Protein AF-F0G1W0-F1 (afdb_monomer)

Nearest PDB structures (foldseek):
  2h63-assembly2_B  TM=2.825E-01  e=2.762E-03  Homo sapiens
  2rk0-assembly1_B  TM=5.080E-01  e=6.964E-02  Parafrankia sp. EAN1pec
  4gym-assembly1_B  TM=4.950E-01  e=1.880E-01  Conexibacter woesei DSM 14684
  4gym-assembly1_A  TM=4.845E-01  e=3.089E-01  Conexibacter woesei DSM 14684
  4ov9-assembly1_A-2  TM=4.088E-01  e=2.128E-01  Leptospira biflexa serovar Patoc strain 'Patoc 1 (Paris)'

Secondary structure (DSSP, 8-state):
-PPPPPPS-PPP---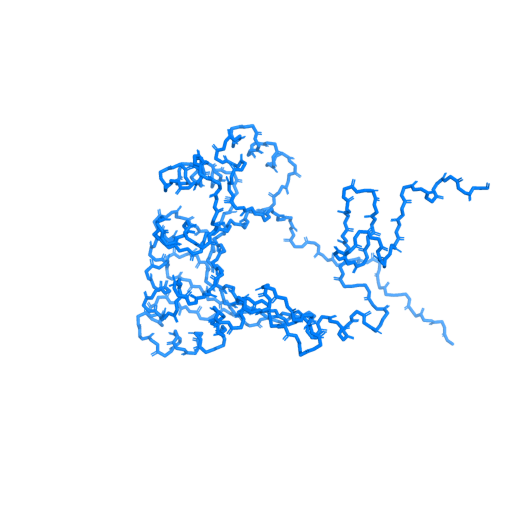-EEEE-SHHHHHHHHHHHHHHHHTT--EEEEE---SSHHHHHHHH-PPTT-GGGSHHHHHHHHHHHHTTS-EEEEEE-BTTSS-SHHHHHHHHHHHHHHT-SEEEEEPPPBPPTTS--SHHHHHHHHHB--HHHHHHHHHH-HHHHTTEEEEEEEE-SSEEEEEEEETTS-EEEEEEEBHHHHHHHHTTT-----EE-TTS-EESSS-TTSSEEE-GGGGG--

pLDDT: mean 90.63, std 13.57, range [35.06, 98.88]

Radius of gyration: 20.04 Å; Cα contacts (8 Å, |Δi|>4): 376; chains: 1; bounding box: 65×50×49 Å

Sequence (238 aa):
APRAAAGDDGPEVGGSVLYTNGAGLVEHGAALLPALAAFGLSWLEWSRHHDRDDVNQSIMRFRPGQPVMRDAAFETAFAAARAHFPVKLVCIVQRGGIETPADVLRYLDRARALGASTVIFREFSVLPDTYRHNATRRYIDRARIAIDALLLACVADPGFSARCEPIALTGGYYFWNARWAHRDGFEVVFETSDYGAMREHELRDAVYKLVFHPNGNLCAGWQPTRDILWSDDDDHRD

Foldseek 3Di:
DDDPDDDPDDDDDPFAEDEEQCLCLLVPVVPPLVVCLVVRHAAYEHEFAALDLVLSCVVVVDDPPRQSSDPVSVLVSLLSNVVRYQYEYEHAAWPSTQAALVRVVVVVVSCVVSPHQEYEHEWDAAEDPPPDPDPVVVCSVHITHDLVVRVVRNCVDPSNVVFWAWDDWDDDQFKIKTWTQGPSNHIYIYMYGYVVSVVVVVVPPDQPDWDQDPQQFTASDDDRPPRTPDHPCVVPDD

Mean predicted aligned error: 6.43 Å

Structure (mmCIF, N/CA/C/O backbone):
data_AF-F0G1W0-F1
#
_entry.id   AF-F0G1W0-F1
#
loop_
_atom_site.group_PDB
_atom_site.id
_atom_site.type_symbol
_atom_site.label_atom_id
_atom_site.label_alt_id
_atom_site.label_comp_id
_atom_site.label_asym_id
_atom_site.label_entity_id
_atom_site.label_seq_id
_atom_site.pdbx_PDB_ins_code
_atom_site.Cartn_x
_atom_site.Cartn_y
_atom_site.Cartn_z
_atom_site.occupancy
_atom_site.B_iso_or_equiv
_atom_site.auth_seq_id
_atom_site.auth_comp_id
_atom_site.auth_asym_id
_atom_site.auth_atom_id
_atom_site.pdbx_PDB_model_num
ATOM 1 N N . ALA A 1 1 ? 42.318 -16.643 13.489 1.00 37.28 1 ALA A N 1
ATOM 2 C CA . ALA A 1 1 ? 41.951 -15.283 13.929 1.00 37.28 1 ALA A CA 1
ATOM 3 C C . ALA A 1 1 ? 40.484 -15.308 14.334 1.00 37.28 1 ALA A C 1
ATOM 5 O O . ALA A 1 1 ? 39.697 -15.840 13.556 1.00 37.28 1 ALA A O 1
ATOM 6 N N . PRO A 1 2 ? 40.120 -14.852 15.541 1.00 35.06 2 PRO A N 1
ATOM 7 C CA . PRO A 1 2 ? 38.728 -14.844 15.962 1.00 35.06 2 PRO A CA 1
ATOM 8 C C . PRO A 1 2 ? 37.945 -13.856 15.095 1.00 35.06 2 PRO A C 1
ATOM 10 O O . PRO A 1 2 ? 38.405 -12.748 14.822 1.00 35.06 2 PRO A O 1
ATOM 13 N N . ARG A 1 3 ? 36.785 -14.309 14.616 1.00 36.28 3 ARG A N 1
ATOM 14 C CA . ARG A 1 3 ? 35.795 -13.508 13.896 1.00 36.28 3 ARG A CA 1
ATOM 15 C C . ARG A 1 3 ? 35.346 -12.408 14.861 1.00 36.28 3 ARG A C 1
ATOM 17 O O . ARG A 1 3 ? 34.828 -12.728 15.926 1.00 36.28 3 ARG A O 1
ATOM 24 N N . ALA A 1 4 ? 35.600 -11.146 14.526 1.00 36.81 4 ALA A N 1
ATOM 25 C CA . ALA A 1 4 ? 35.015 -10.034 15.262 1.00 36.81 4 ALA A CA 1
ATOM 26 C C . ALA A 1 4 ? 33.490 -10.212 15.245 1.00 36.81 4 ALA A C 1
ATOM 28 O O . ALA A 1 4 ? 32.908 -10.402 14.174 1.00 36.81 4 ALA A O 1
ATOM 29 N N . ALA A 1 5 ? 32.874 -10.230 16.427 1.00 42.31 5 ALA A N 1
ATOM 30 C CA . ALA A 1 5 ? 31.429 -10.152 16.552 1.00 42.31 5 ALA A CA 1
ATOM 31 C C . ALA A 1 5 ? 30.973 -8.862 15.856 1.00 42.31 5 ALA A C 1
ATOM 33 O O . ALA A 1 5 ? 31.590 -7.809 16.036 1.00 42.31 5 ALA A O 1
ATOM 34 N N . ALA A 1 6 ? 29.947 -8.966 15.012 1.00 46.72 6 ALA A N 1
ATOM 35 C CA . ALA A 1 6 ? 29.240 -7.790 14.526 1.00 46.72 6 ALA A CA 1
ATOM 36 C C . ALA A 1 6 ? 28.784 -6.970 15.747 1.00 46.72 6 ALA A C 1
ATOM 38 O O . ALA A 1 6 ? 28.452 -7.563 16.772 1.00 46.72 6 ALA A O 1
ATOM 39 N N . GLY A 1 7 ? 28.864 -5.641 15.653 1.00 43.16 7 GLY A N 1
ATOM 40 C CA . GLY A 1 7 ? 28.572 -4.727 16.758 1.00 43.16 7 GLY A CA 1
ATOM 41 C C . GLY A 1 7 ? 27.239 -5.021 17.451 1.00 43.16 7 GLY A C 1
ATOM 42 O O . GLY A 1 7 ? 26.302 -5.512 16.829 1.00 43.16 7 GLY A O 1
ATOM 43 N N . ASP A 1 8 ? 27.209 -4.709 18.745 1.00 53.91 8 ASP A N 1
ATOM 44 C CA . ASP A 1 8 ? 26.147 -4.990 19.727 1.00 53.91 8 ASP A CA 1
ATOM 45 C C . ASP A 1 8 ? 24.818 -4.257 19.447 1.00 53.91 8 ASP A C 1
ATOM 47 O O . ASP A 1 8 ? 23.796 -4.520 20.076 1.00 53.91 8 ASP A O 1
ATOM 51 N N . ASP A 1 9 ? 24.804 -3.356 18.468 1.00 50.22 9 ASP A N 1
ATOM 52 C CA . ASP A 1 9 ? 23.615 -2.614 18.077 1.00 50.22 9 ASP A CA 1
ATOM 53 C C . ASP A 1 9 ? 22.917 -3.366 16.936 1.00 50.22 9 ASP A C 1
ATOM 55 O O . ASP A 1 9 ? 23.302 -3.288 15.765 1.00 50.22 9 ASP A O 1
ATOM 59 N N . GLY A 1 10 ? 21.890 -4.145 17.288 1.00 53.34 10 GLY A N 1
ATOM 60 C CA . GLY A 1 10 ? 20.956 -4.713 16.314 1.00 53.34 10 GLY A CA 1
ATOM 61 C C . GLY A 1 10 ? 20.358 -3.632 15.394 1.00 53.34 10 GLY A C 1
ATOM 62 O O . GLY A 1 10 ? 20.458 -2.439 15.683 1.00 53.34 10 GLY A O 1
ATOM 63 N N . PRO A 1 11 ? 19.731 -4.009 14.264 1.00 58.25 11 PRO A N 1
ATOM 64 C CA . PRO A 1 11 ? 19.216 -3.033 13.307 1.00 58.25 11 PRO A CA 1
ATOM 65 C C . PRO A 1 11 ? 18.242 -2.055 13.979 1.00 58.25 11 PRO A C 1
ATOM 67 O O . PRO A 1 11 ? 17.336 -2.480 14.699 1.00 58.25 11 PRO A O 1
ATOM 70 N N . GLU A 1 12 ? 18.400 -0.753 13.717 1.00 63.53 12 GLU A N 1
ATOM 71 C CA . GLU A 1 12 ? 17.455 0.260 14.192 1.00 63.53 12 GLU A CA 1
ATOM 72 C C . GLU A 1 12 ? 16.054 -0.041 13.641 1.00 63.53 12 GLU A C 1
ATOM 74 O O . GLU A 1 12 ? 15.811 -0.045 12.429 1.00 63.53 12 GLU A O 1
ATOM 79 N N . VAL A 1 13 ? 15.111 -0.314 14.544 1.00 68.88 13 VAL A N 1
ATOM 80 C CA . VAL A 1 13 ? 13.716 -0.568 14.181 1.00 68.88 13 VAL A CA 1
ATOM 81 C C . VAL A 1 13 ? 13.069 0.760 13.790 1.00 68.88 13 VAL A C 1
ATOM 83 O O . VAL A 1 13 ? 12.742 1.580 14.642 1.00 68.88 13 VAL A O 1
ATOM 86 N N . GLY A 1 14 ? 12.842 0.959 12.490 1.00 76.12 14 GLY A N 1
ATOM 87 C CA . GLY A 1 14 ? 12.235 2.180 11.937 1.00 76.12 14 GLY A CA 1
ATOM 88 C C . GLY A 1 14 ? 10.744 2.391 12.257 1.00 76.12 14 GLY A C 1
ATOM 89 O O . GLY A 1 14 ? 10.158 3.366 11.789 1.00 76.12 14 GLY A O 1
ATOM 90 N N . GLY A 1 15 ? 10.118 1.483 13.014 1.00 87.69 15 GLY A N 1
ATOM 91 C CA . GLY A 1 15 ? 8.733 1.569 13.489 1.00 87.69 15 GLY A CA 1
ATOM 92 C C . GLY A 1 15 ? 7.964 0.249 13.393 1.00 87.69 15 GLY A C 1
ATOM 93 O O . GLY A 1 15 ? 8.492 -0.775 12.961 1.00 87.69 15 GLY A O 1
ATOM 94 N N . SER A 1 16 ? 6.696 0.279 13.801 1.00 92.12 16 SER A N 1
ATOM 95 C CA . SER A 1 16 ? 5.766 -0.855 13.783 1.00 92.12 16 SER A CA 1
ATOM 96 C C . SER A 1 16 ? 4.554 -0.563 12.891 1.00 92.12 16 SER A C 1
ATOM 98 O O . SER A 1 16 ? 3.999 0.537 12.889 1.00 92.12 16 SER A O 1
ATOM 100 N N . VAL A 1 17 ? 4.129 -1.558 12.114 1.00 94.44 17 VAL A N 1
ATOM 101 C CA . VAL A 1 17 ? 3.093 -1.403 11.084 1.00 94.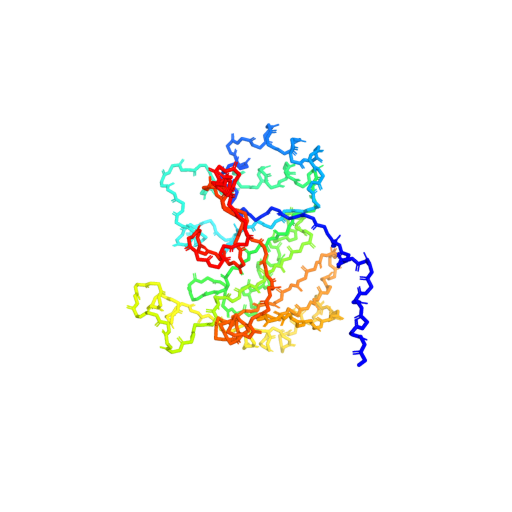44 17 VAL A CA 1
ATOM 102 C C . VAL A 1 17 ? 1.998 -2.450 11.236 1.00 94.44 17 VAL A C 1
ATOM 104 O O . VAL A 1 17 ? 2.275 -3.623 11.485 1.00 94.44 17 VAL A O 1
ATOM 107 N N . LEU A 1 18 ? 0.744 -2.034 11.039 1.00 96.06 18 LEU A N 1
ATOM 108 C CA . LEU A 1 18 ? -0.380 -2.949 10.845 1.00 96.06 18 LEU A CA 1
ATOM 109 C C . LEU A 1 18 ? -0.790 -2.954 9.374 1.00 96.06 18 LEU A C 1
ATOM 111 O O . LEU A 1 18 ? -1.268 -1.946 8.851 1.00 96.06 18 LEU A O 1
ATOM 115 N N . TYR A 1 19 ? -0.678 -4.118 8.740 1.00 96.50 19 TYR A N 1
ATOM 116 C CA . TYR A 1 19 ? -1.277 -4.384 7.436 1.00 96.50 19 TYR A CA 1
ATOM 117 C C . TYR A 1 19 ? -2.726 -4.829 7.626 1.00 96.50 19 TYR A C 1
ATOM 119 O O . TYR A 1 19 ? -3.001 -5.789 8.345 1.00 96.50 19 TYR A O 1
ATOM 127 N N . THR A 1 20 ? -3.668 -4.147 6.983 1.00 97.19 20 THR A N 1
ATOM 128 C CA . THR A 1 20 ? -5.099 -4.429 7.150 1.00 97.19 20 THR A CA 1
ATOM 129 C C . THR A 1 20 ? -5.870 -4.247 5.850 1.00 97.19 20 THR A C 1
ATOM 131 O O . THR A 1 20 ? -5.507 -3.439 5.003 1.00 97.19 20 THR A O 1
ATOM 134 N N . ASN A 1 21 ? -6.969 -4.982 5.688 1.00 96.31 21 ASN A N 1
ATOM 135 C CA . ASN A 1 21 ? -7.981 -4.702 4.663 1.00 96.31 21 ASN A CA 1
ATOM 136 C C . ASN A 1 21 ? -9.135 -3.838 5.203 1.00 96.31 21 ASN A C 1
ATOM 138 O O . ASN A 1 21 ? -10.057 -3.500 4.464 1.00 96.31 21 ASN A O 1
ATOM 142 N N . GLY A 1 22 ? -9.093 -3.486 6.492 1.00 96.38 22 GLY A N 1
ATOM 143 C CA . GLY A 1 22 ? -10.050 -2.598 7.136 1.00 96.38 22 GLY A CA 1
ATOM 144 C C . GLY A 1 22 ? -11.289 -3.247 7.720 1.00 96.38 22 GLY A C 1
ATOM 145 O O . GLY A 1 22 ? -11.995 -2.570 8.458 1.00 96.38 22 GLY A O 1
ATOM 146 N N . ALA A 1 23 ? -11.564 -4.525 7.443 1.00 96.00 23 ALA A N 1
ATOM 147 C CA . ALA A 1 23 ? -12.816 -5.159 7.862 1.00 96.00 23 ALA A CA 1
ATOM 148 C C . ALA A 1 23 ? -13.034 -5.054 9.382 1.00 96.00 23 ALA A C 1
ATOM 150 O O . ALA A 1 23 ? -14.053 -4.536 9.832 1.00 96.00 23 ALA A O 1
ATOM 151 N N . GLY A 1 24 ? -12.022 -5.433 10.169 1.00 95.31 24 GLY A N 1
ATOM 152 C CA . GLY A 1 24 ? -12.078 -5.321 11.628 1.00 95.31 24 GLY A CA 1
ATOM 153 C C . GLY A 1 24 ? -12.094 -3.876 12.139 1.00 95.31 24 GLY A C 1
ATOM 154 O O . GLY A 1 24 ? -12.712 -3.605 13.162 1.00 95.31 24 GLY A O 1
ATOM 155 N N . LEU A 1 25 ? -11.472 -2.928 11.428 1.00 97.12 25 LEU A N 1
ATOM 156 C CA . LEU A 1 25 ? -11.479 -1.513 11.825 1.00 97.12 25 LEU A CA 1
ATOM 157 C C . LEU A 1 25 ? -12.838 -0.852 11.580 1.00 97.12 25 LEU A C 1
ATOM 159 O O . LEU A 1 25 ? -13.248 -0.001 12.361 1.00 97.12 25 LEU A O 1
ATOM 163 N N . VAL A 1 26 ? -13.554 -1.259 10.532 1.00 97.44 26 VAL A N 1
ATOM 164 C CA . VAL A 1 26 ? -14.919 -0.783 10.277 1.00 97.44 26 VAL A CA 1
ATOM 165 C C . VAL A 1 26 ? -15.888 -1.286 11.349 1.00 97.44 26 VAL A C 1
ATOM 167 O O . VAL A 1 26 ? -16.767 -0.541 11.771 1.00 97.44 26 VAL A O 1
ATOM 170 N N . GLU A 1 27 ? -15.729 -2.526 11.810 1.00 96.12 27 GLU A N 1
ATOM 171 C CA . GLU A 1 27 ? -16.652 -3.133 12.780 1.00 96.12 27 GLU A CA 1
ATOM 172 C C . GLU A 1 27 ? -16.302 -2.804 14.238 1.00 96.12 27 GLU A C 1
ATOM 174 O O . GLU A 1 27 ? -17.189 -2.627 15.073 1.00 96.12 27 GLU A O 1
ATOM 179 N N . HIS A 1 28 ? -15.011 -2.702 14.559 1.00 97.12 28 HIS A N 1
ATOM 180 C CA . HIS A 1 28 ? -14.520 -2.625 15.938 1.00 97.12 28 HIS A CA 1
ATOM 181 C C . HIS A 1 28 ? -13.549 -1.462 16.177 1.00 97.12 28 HIS A C 1
ATOM 183 O O . HIS A 1 28 ? -12.874 -1.417 17.208 1.00 97.12 28 HIS A O 1
ATOM 189 N N . GLY A 1 29 ? -13.476 -0.495 15.256 1.00 96.69 29 GLY A N 1
ATOM 190 C CA . GLY A 1 29 ? -12.508 0.605 15.298 1.00 96.69 29 GLY A CA 1
ATOM 191 C C . GLY A 1 29 ? -12.523 1.414 16.595 1.00 96.69 29 GLY A C 1
ATOM 192 O O . GLY A 1 29 ? -11.461 1.783 17.083 1.00 96.69 29 GLY A O 1
ATOM 193 N N . ALA A 1 30 ? -13.695 1.614 17.207 1.00 96.69 30 ALA A N 1
ATOM 194 C CA . ALA A 1 30 ? -13.820 2.360 18.461 1.00 96.69 30 ALA A CA 1
ATOM 195 C C . ALA A 1 30 ? -13.019 1.743 19.625 1.00 96.69 30 ALA A C 1
ATOM 197 O O . ALA A 1 30 ? -12.506 2.476 20.465 1.00 96.69 30 ALA A O 1
ATOM 198 N N . ALA A 1 31 ? -12.891 0.413 19.665 1.00 96.81 31 ALA A N 1
ATOM 199 C CA . ALA A 1 31 ? -12.086 -0.285 20.667 1.00 96.81 31 ALA A CA 1
ATOM 200 C C . ALA A 1 31 ? -10.651 -0.532 20.177 1.00 96.81 31 ALA A C 1
ATOM 202 O O . ALA A 1 31 ? -9.697 -0.372 20.936 1.00 96.81 31 ALA A O 1
ATOM 203 N N . LEU A 1 32 ? -10.492 -0.906 18.902 1.00 97.19 32 LEU A N 1
ATOM 204 C CA . LEU A 1 32 ? -9.195 -1.289 18.345 1.00 97.19 32 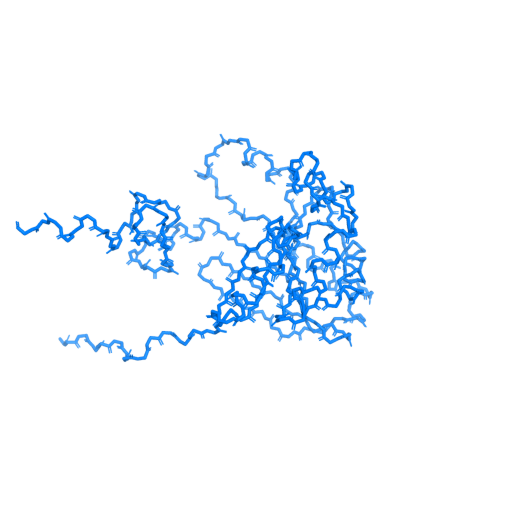LEU A CA 1
ATOM 205 C C . LEU A 1 32 ? -8.243 -0.103 18.176 1.00 97.19 32 LEU A C 1
ATOM 207 O O . LEU A 1 32 ? -7.071 -0.233 18.507 1.00 97.19 32 LEU A O 1
ATOM 211 N N . LEU A 1 33 ? -8.709 1.043 17.671 1.00 97.88 33 LEU A N 1
ATOM 212 C CA . LEU A 1 33 ? -7.820 2.164 17.343 1.00 97.88 33 LEU A CA 1
ATOM 213 C C . LEU A 1 33 ? -7.123 2.749 18.586 1.00 97.88 33 LEU A C 1
ATOM 215 O O . LEU A 1 33 ? -5.898 2.879 18.541 1.00 97.88 33 LEU A O 1
ATOM 219 N N . PRO A 1 34 ? -7.815 3.015 19.716 1.00 97.25 34 PRO A N 1
ATOM 220 C CA . PRO A 1 34 ? -7.139 3.456 20.936 1.00 97.25 34 PRO A CA 1
ATOM 221 C C . PRO A 1 34 ? -6.178 2.402 21.497 1.00 97.25 34 PRO A C 1
ATOM 223 O O . PRO A 1 34 ? -5.093 2.751 21.953 1.00 97.25 34 PRO A O 1
ATOM 226 N N . ALA A 1 35 ? -6.545 1.116 21.438 1.00 96.81 35 ALA A N 1
ATOM 227 C CA . ALA A 1 35 ? -5.700 0.029 21.932 1.00 96.81 35 ALA A CA 1
ATOM 228 C C . ALA A 1 35 ? -4.411 -0.123 21.107 1.00 96.81 35 ALA A C 1
ATOM 230 O O . ALA A 1 35 ? -3.326 -0.230 21.672 1.00 96.81 35 ALA A O 1
ATOM 231 N N . LEU A 1 36 ? -4.513 -0.064 19.776 1.00 96.25 36 LEU A N 1
ATOM 232 C CA . LEU A 1 36 ? -3.360 -0.080 18.872 1.00 96.25 36 LEU A CA 1
ATOM 233 C C . LEU A 1 36 ? -2.462 1.1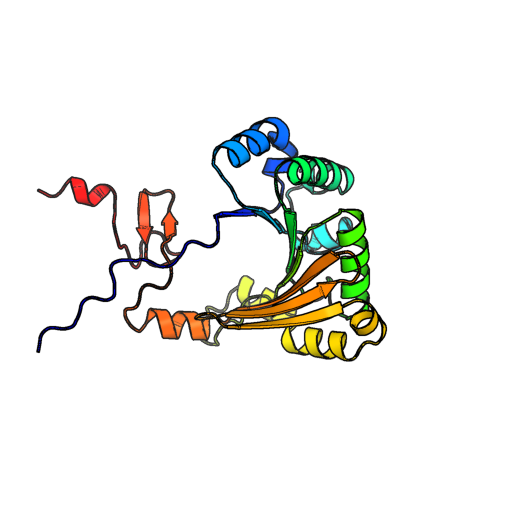51 19.078 1.00 96.25 36 LEU A C 1
ATOM 235 O O . LEU A 1 36 ? -1.244 1.050 18.957 1.00 96.25 36 LEU A O 1
ATOM 239 N N . ALA A 1 37 ? -3.049 2.304 19.418 1.00 95.31 37 ALA A N 1
ATOM 240 C CA . ALA A 1 37 ? -2.295 3.529 19.672 1.00 95.31 37 ALA A CA 1
ATOM 241 C C . ALA A 1 37 ? -1.529 3.425 20.991 1.00 95.31 37 ALA A C 1
ATOM 243 O O . ALA A 1 37 ? -0.341 3.728 21.038 1.00 95.31 37 ALA A O 1
ATOM 244 N N . ALA A 1 38 ? -2.182 2.911 22.037 1.00 96.19 38 ALA A N 1
ATOM 245 C CA . ALA A 1 38 ? -1.548 2.629 23.322 1.00 96.19 38 ALA A CA 1
ATOM 246 C C . ALA A 1 38 ? -0.438 1.569 23.214 1.00 96.19 38 ALA A C 1
ATOM 248 O O . ALA A 1 38 ? 0.552 1.652 23.933 1.00 96.19 38 ALA A O 1
ATOM 249 N N . PHE A 1 39 ? -0.573 0.610 22.294 1.00 94.38 39 PHE A N 1
ATOM 250 C CA . PHE A 1 39 ? 0.469 -0.374 21.988 1.00 94.38 39 PHE A CA 1
ATOM 251 C C . PHE A 1 39 ? 1.721 0.245 21.332 1.00 94.38 39 PHE A C 1
ATOM 253 O O . PHE A 1 39 ? 2.771 -0.389 21.302 1.00 94.38 39 PHE A O 1
ATOM 260 N N . GLY A 1 40 ? 1.641 1.480 20.824 1.00 93.44 40 GLY A N 1
ATOM 261 C CA . GLY A 1 40 ? 2.765 2.151 20.166 1.00 93.44 40 GLY A CA 1
ATOM 262 C C . GLY A 1 40 ? 2.906 1.798 18.684 1.00 93.44 40 GLY A C 1
ATOM 263 O O . GLY A 1 40 ? 4.014 1.815 18.145 1.00 93.44 40 GLY A O 1
ATOM 264 N N . LEU A 1 41 ? 1.797 1.463 18.014 1.00 95.00 41 LEU A N 1
ATOM 265 C CA . LEU A 1 41 ? 1.798 1.248 16.570 1.00 95.00 41 LEU A CA 1
ATOM 266 C C . LEU A 1 41 ? 2.188 2.536 15.824 1.00 95.00 41 LEU A C 1
ATOM 268 O O . LEU A 1 41 ? 1.622 3.595 16.089 1.00 95.00 41 LEU A O 1
ATOM 272 N N . SER A 1 42 ? 3.126 2.459 14.876 1.00 95.88 42 SER A N 1
ATOM 273 C CA . SER A 1 42 ? 3.642 3.649 14.185 1.00 95.88 42 SER A CA 1
ATOM 274 C C . SER A 1 42 ? 2.768 4.105 13.010 1.00 95.88 42 SER A C 1
ATOM 276 O O . SER A 1 42 ? 2.554 5.304 12.844 1.00 95.88 42 SER A O 1
ATOM 278 N N . TRP A 1 43 ? 2.256 3.186 12.182 1.00 97.62 43 TRP A N 1
ATOM 279 C CA . TRP A 1 43 ? 1.320 3.519 11.095 1.00 97.62 43 TRP A CA 1
ATOM 280 C C . TRP A 1 43 ? 0.456 2.331 10.656 1.00 97.62 43 TRP A C 1
ATOM 282 O O . TRP A 1 43 ? 0.706 1.172 10.997 1.00 97.62 43 TRP A O 1
ATOM 292 N N . LEU A 1 44 ? -0.560 2.635 9.845 1.00 98.12 44 LEU A N 1
ATOM 293 C CA . LEU A 1 44 ? -1.399 1.645 9.174 1.00 98.12 44 LEU A CA 1
ATOM 294 C C . LEU A 1 44 ? -1.078 1.570 7.682 1.00 98.12 44 LEU A C 1
ATOM 296 O O . LEU A 1 44 ? -0.968 2.600 7.017 1.00 98.12 44 LEU A O 1
ATOM 300 N N . GLU A 1 45 ? -1.015 0.355 7.145 1.00 98.38 45 GLU A N 1
ATOM 301 C CA . GLU A 1 45 ? -1.054 0.081 5.709 1.00 98.38 45 GLU A CA 1
ATOM 302 C C . GLU A 1 45 ? -2.384 -0.582 5.356 1.00 98.38 45 GLU A C 1
ATOM 304 O O . GLU A 1 45 ? -2.624 -1.763 5.623 1.00 98.38 45 GLU A O 1
ATOM 309 N N . TRP A 1 46 ? -3.282 0.212 4.776 1.00 98.25 46 TRP A N 1
ATOM 310 C CA . TRP A 1 46 ? -4.654 -0.180 4.498 1.00 98.25 46 TRP A CA 1
ATOM 311 C C . TRP A 1 46 ? -4.824 -0.548 3.024 1.00 98.25 46 TRP A C 1
ATOM 313 O O . TRP A 1 46 ? -4.736 0.295 2.131 1.00 98.25 46 TRP A O 1
ATOM 323 N N . SER A 1 47 ? -5.119 -1.821 2.772 1.00 98.06 47 SER A N 1
ATOM 324 C CA . SER A 1 47 ? -5.393 -2.352 1.439 1.00 98.06 47 SER A CA 1
ATOM 325 C C . SER A 1 47 ? -6.702 -1.807 0.873 1.00 98.06 47 SER A C 1
ATOM 327 O O . SER A 1 47 ? -7.786 -2.079 1.395 1.00 98.06 47 SER A O 1
ATOM 329 N N . ARG A 1 48 ? -6.588 -1.070 -0.228 1.00 97.81 48 ARG A N 1
ATOM 330 C CA . ARG A 1 48 ? -7.685 -0.592 -1.068 1.00 97.81 48 ARG A CA 1
ATOM 331 C C . ARG A 1 48 ? -7.166 -0.604 -2.500 1.00 97.81 48 ARG A C 1
ATOM 333 O O . ARG A 1 48 ? -6.160 0.020 -2.794 1.00 97.81 48 ARG A O 1
ATOM 340 N N . HIS A 1 49 ? -7.772 -1.394 -3.374 1.00 97.94 49 HIS A N 1
ATOM 341 C CA . HIS A 1 49 ? -7.189 -1.717 -4.684 1.00 97.94 49 HIS A CA 1
ATOM 342 C C . HIS A 1 49 ? -7.913 -1.040 -5.855 1.00 97.94 49 HIS A C 1
ATOM 344 O O . HIS A 1 49 ? -7.602 -1.304 -7.012 1.00 97.94 49 HIS A O 1
ATOM 350 N N . HIS A 1 50 ? -8.876 -0.163 -5.558 1.00 98.06 50 HIS A N 1
ATOM 351 C CA . HIS A 1 50 ? -9.465 0.758 -6.524 1.00 98.06 50 HIS A CA 1
ATOM 352 C C . HIS A 1 50 ? -10.108 1.963 -5.826 1.00 98.06 50 HIS A C 1
ATOM 354 O O . HIS A 1 50 ? -10.575 1.865 -4.685 1.00 98.06 50 HIS A O 1
ATOM 360 N N . ASP A 1 51 ? -10.204 3.082 -6.544 1.00 96.94 51 ASP A N 1
ATOM 361 C CA . ASP A 1 51 ? -10.894 4.301 -6.108 1.00 96.94 51 ASP A CA 1
ATOM 362 C C . ASP A 1 51 ? -12.433 4.195 -6.151 1.00 96.94 51 ASP A C 1
ATOM 364 O O . ASP A 1 51 ? -13.114 5.012 -5.537 1.00 96.94 51 ASP A O 1
ATOM 368 N N . ARG A 1 52 ? -12.973 3.154 -6.801 1.00 95.31 52 ARG A N 1
ATOM 369 C CA . ARG A 1 52 ? -14.409 2.868 -6.948 1.00 95.31 52 ARG A CA 1
ATOM 370 C C . ARG A 1 52 ? -14.775 1.653 -6.111 1.00 95.31 52 ARG A C 1
ATOM 372 O O . ARG A 1 52 ? -14.002 0.694 -6.071 1.00 95.31 52 ARG A O 1
ATOM 379 N N . ASP A 1 53 ? -15.928 1.689 -5.459 1.00 93.12 53 ASP A N 1
ATOM 380 C CA . ASP A 1 53 ? -16.385 0.645 -4.541 1.00 93.12 53 ASP A CA 1
ATOM 381 C C . ASP A 1 53 ? -16.655 -0.686 -5.250 1.00 93.12 53 ASP A C 1
ATOM 383 O O . ASP A 1 53 ? -16.165 -1.726 -4.812 1.00 93.12 53 ASP A O 1
ATOM 387 N N . ASP A 1 54 ? -17.350 -0.645 -6.382 1.00 94.81 54 ASP A N 1
ATOM 388 C CA . ASP A 1 54 ? -17.742 -1.801 -7.177 1.00 94.81 54 ASP A CA 1
ATOM 389 C C . ASP A 1 54 ? -16.526 -2.552 -7.730 1.00 94.81 54 ASP A C 1
ATOM 391 O O . ASP A 1 54 ? -16.401 -3.772 -7.569 1.00 94.81 54 ASP A O 1
ATOM 395 N N . VAL A 1 55 ? -15.573 -1.813 -8.303 1.00 97.12 55 VAL A N 1
ATOM 396 C CA . VAL A 1 55 ? -14.328 -2.389 -8.819 1.00 97.12 55 VAL A CA 1
ATOM 397 C C . VAL A 1 55 ? -13.457 -2.891 -7.670 1.00 97.12 55 VAL A C 1
ATOM 399 O O . VAL A 1 55 ? -12.993 -4.034 -7.714 1.00 97.12 55 VAL A O 1
ATOM 402 N N . ASN A 1 56 ? -13.297 -2.107 -6.596 1.00 97.25 56 ASN A N 1
ATOM 403 C CA . ASN A 1 56 ? -12.547 -2.541 -5.419 1.00 97.25 56 ASN A CA 1
ATOM 404 C C . ASN A 1 56 ? -13.141 -3.822 -4.824 1.00 97.25 56 ASN A C 1
ATOM 406 O O . ASN A 1 56 ? -12.396 -4.724 -4.460 1.00 97.25 56 ASN A O 1
ATOM 410 N N . GLN A 1 57 ? -14.465 -3.940 -4.757 1.00 95.94 57 GLN A N 1
ATOM 411 C CA . GLN A 1 57 ? -15.130 -5.131 -4.253 1.00 95.94 57 GLN A CA 1
ATOM 412 C C . GLN A 1 57 ? -14.920 -6.345 -5.165 1.00 95.94 57 GLN A C 1
ATOM 414 O O . GLN A 1 57 ? -14.710 -7.450 -4.662 1.00 95.94 57 GLN A O 1
ATOM 419 N N . SER A 1 58 ? -14.925 -6.166 -6.489 1.00 95.38 58 SER A N 1
ATOM 420 C CA . SER A 1 58 ? -14.625 -7.256 -7.434 1.00 95.38 58 SER A CA 1
ATOM 421 C C . SER A 1 58 ? -13.209 -7.831 -7.245 1.00 95.38 58 SER A C 1
ATOM 423 O O . SER A 1 58 ? -12.976 -9.032 -7.437 1.00 95.38 58 SER A O 1
ATOM 425 N N . ILE A 1 59 ? -12.289 -6.973 -6.794 1.00 95.81 59 ILE A N 1
ATOM 426 C CA . ILE A 1 59 ? -10.889 -7.280 -6.510 1.00 95.81 59 ILE A CA 1
ATOM 427 C C . ILE A 1 59 ? -10.717 -7.886 -5.110 1.00 95.81 59 ILE A C 1
ATOM 429 O O . ILE A 1 59 ? -10.194 -8.991 -4.972 1.00 95.81 59 ILE A O 1
ATOM 433 N N . MET A 1 60 ? -11.153 -7.165 -4.074 1.00 95.31 60 MET A N 1
ATOM 434 C CA . MET A 1 60 ? -10.948 -7.502 -2.660 1.00 95.31 60 MET A CA 1
ATOM 435 C C . MET A 1 60 ? -11.833 -8.660 -2.207 1.00 95.31 60 MET A C 1
ATOM 437 O O . MET A 1 60 ? -11.464 -9.397 -1.295 1.00 95.31 60 MET A O 1
ATOM 441 N N . ARG A 1 61 ? -12.993 -8.833 -2.855 1.00 94.88 61 ARG A N 1
ATOM 442 C CA . ARG A 1 61 ? -13.938 -9.935 -2.633 1.00 94.88 61 ARG A CA 1
ATOM 443 C C . ARG A 1 61 ? -14.318 -10.102 -1.163 1.00 94.88 61 ARG A C 1
ATOM 445 O O . ARG A 1 61 ? -14.385 -11.225 -0.659 1.00 94.88 61 ARG A O 1
ATOM 452 N N . PHE A 1 62 ? -14.588 -8.990 -0.476 1.00 95.44 62 PHE A N 1
ATOM 453 C CA . PHE A 1 62 ? -15.161 -9.047 0.866 1.00 95.44 62 PHE A CA 1
ATOM 454 C C . PHE A 1 62 ? -16.451 -9.873 0.845 1.00 95.44 62 PHE A C 1
ATOM 456 O O . PHE A 1 62 ? -17.163 -9.914 -0.165 1.00 95.44 62 PHE A O 1
ATOM 463 N N . ARG A 1 63 ? -16.750 -10.565 1.944 1.00 94.44 63 ARG A N 1
ATOM 464 C CA . ARG A 1 63 ? -17.937 -11.426 2.001 1.00 94.44 63 ARG A CA 1
ATOM 465 C C . ARG A 1 63 ? -19.200 -10.566 1.885 1.00 94.44 63 ARG A C 1
ATOM 467 O O . ARG A 1 63 ? -19.230 -9.496 2.493 1.00 94.44 63 ARG A O 1
ATOM 474 N N . PRO A 1 64 ? -20.247 -11.02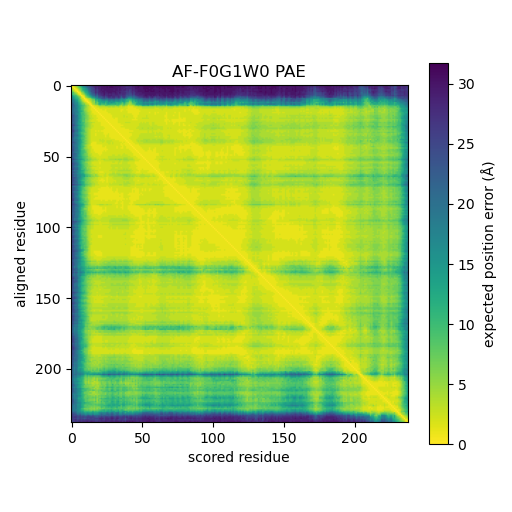6 1.174 1.00 92.12 64 PRO A N 1
ATOM 475 C CA . PRO A 1 64 ? -21.502 -10.290 1.073 1.00 92.12 64 PRO A CA 1
ATOM 476 C C . PRO A 1 64 ? -22.019 -9.841 2.442 1.00 92.12 64 PRO A C 1
ATOM 478 O O . PRO A 1 64 ? -22.045 -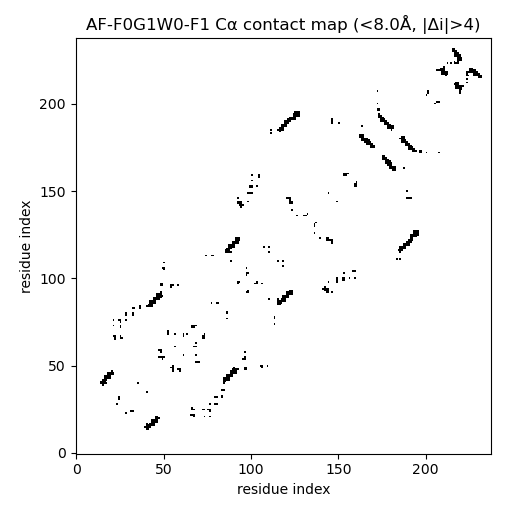10.626 3.388 1.00 92.12 64 PRO A O 1
ATOM 481 N N . GLY A 1 65 ? -22.423 -8.574 2.536 1.00 90.06 65 GLY A N 1
ATOM 482 C CA . GLY A 1 65 ? -22.948 -7.977 3.764 1.00 90.06 65 GLY A CA 1
ATOM 483 C C . GLY A 1 65 ? -21.892 -7.393 4.705 1.00 90.06 65 GLY A C 1
ATOM 484 O O . GLY A 1 65 ? -22.270 -6.691 5.640 1.00 90.06 65 GLY A O 1
ATOM 485 N N . GLN A 1 66 ? -20.592 -7.601 4.458 1.00 94.31 66 GLN A N 1
ATOM 486 C CA . GLN A 1 66 ? -19.558 -6.958 5.268 1.00 94.31 66 GLN A CA 1
ATOM 487 C C . GLN A 1 66 ? -19.603 -5.431 5.092 1.00 94.31 66 GLN A C 1
ATOM 489 O O . GLN A 1 66 ? -19.545 -4.950 3.957 1.00 94.31 66 GLN A O 1
ATOM 494 N N . PRO A 1 67 ? -19.661 -4.640 6.181 1.00 94.88 67 PRO A N 1
ATOM 495 C CA . PRO A 1 67 ? -19.765 -3.186 6.084 1.00 94.88 67 PRO A CA 1
ATOM 496 C C . PRO A 1 67 ? -18.634 -2.538 5.276 1.00 94.88 67 PRO A C 1
ATOM 498 O O . PRO A 1 67 ? -18.896 -1.612 4.515 1.00 94.88 67 PRO A O 1
ATOM 501 N N . VAL A 1 68 ? -17.408 -3.070 5.371 1.00 95.00 68 VAL A N 1
ATOM 502 C CA . VAL A 1 68 ? -16.217 -2.575 4.650 1.00 95.00 68 VAL A CA 1
ATOM 503 C C . VAL A 1 68 ? -16.350 -2.601 3.121 1.00 95.00 68 VAL A C 1
ATOM 505 O O . VAL A 1 68 ? -15.625 -1.885 2.437 1.00 95.00 68 VAL A O 1
ATOM 508 N N . MET A 1 69 ? -17.300 -3.370 2.571 1.00 93.94 69 MET A N 1
ATOM 509 C CA . MET A 1 69 ? -17.635 -3.331 1.141 1.00 93.94 69 MET A CA 1
ATOM 510 C C . MET A 1 69 ? -18.099 -1.946 0.683 1.00 93.94 69 MET A C 1
ATOM 512 O O . MET A 1 69 ? -17.972 -1.621 -0.492 1.00 93.94 69 MET A O 1
ATOM 516 N N . ARG A 1 70 ? -18.697 -1.162 1.590 1.00 93.69 70 ARG A N 1
ATOM 517 C CA . ARG A 1 70 ? -19.317 0.126 1.281 1.00 93.69 70 ARG A CA 1
ATOM 518 C C . ARG A 1 70 ? -18.352 1.267 1.559 1.00 93.69 70 ARG A C 1
ATOM 520 O O . ARG A 1 70 ? -17.844 1.395 2.673 1.00 93.69 70 ARG A O 1
ATOM 527 N N . ASP A 1 71 ? -18.206 2.160 0.587 1.00 93.81 71 ASP A N 1
ATOM 528 C CA . ASP A 1 71 ? -17.280 3.290 0.685 1.00 93.81 71 ASP A CA 1
ATOM 529 C C . ASP A 1 71 ? -17.532 4.184 1.891 1.00 93.81 71 ASP A C 1
ATOM 531 O O . ASP A 1 71 ? -16.587 4.508 2.597 1.00 93.81 71 ASP A O 1
ATOM 535 N N . ALA A 1 72 ? -18.788 4.494 2.213 1.00 96.06 72 ALA A N 1
ATOM 536 C CA . ALA A 1 72 ? -19.103 5.329 3.374 1.00 96.06 72 ALA A CA 1
ATOM 537 C C . ALA A 1 72 ? -18.598 4.734 4.706 1.00 96.06 72 ALA A C 1
ATOM 539 O O . ALA A 1 72 ? -18.143 5.461 5.591 1.00 96.06 72 ALA A O 1
ATOM 540 N N . ALA A 1 73 ? -18.661 3.406 4.856 1.00 96.75 73 ALA A N 1
ATOM 541 C CA . ALA A 1 73 ? -18.186 2.728 6.059 1.00 96.75 73 ALA A CA 1
ATOM 542 C C . ALA A 1 73 ? -16.652 2.707 6.107 1.00 96.75 73 ALA A C 1
ATOM 544 O O . ALA A 1 73 ? -16.063 2.976 7.154 1.00 96.75 73 ALA A O 1
ATOM 545 N N . PHE A 1 74 ? -16.013 2.453 4.961 1.00 97.12 74 PHE A N 1
ATOM 546 C CA . PHE A 1 74 ? -14.567 2.576 4.807 1.00 97.12 74 PHE A CA 1
ATOM 547 C C . PHE A 1 74 ? -14.081 3.995 5.135 1.00 97.12 74 PHE A C 1
ATOM 549 O O . PHE A 1 74 ? -13.202 4.137 5.973 1.00 97.12 74 PHE A O 1
ATOM 556 N N . GLU A 1 75 ? -14.668 5.039 4.544 1.00 97.81 75 GLU A N 1
ATOM 557 C CA . GLU A 1 75 ? -14.289 6.442 4.761 1.00 97.81 75 GLU A CA 1
ATOM 558 C C . GLU A 1 75 ? -14.406 6.852 6.228 1.00 97.81 75 GLU A C 1
ATOM 560 O O . GLU A 1 75 ? -13.494 7.472 6.773 1.00 97.81 75 GLU A O 1
ATOM 565 N N . THR A 1 76 ? -15.503 6.459 6.881 1.00 98.12 76 THR A N 1
ATOM 566 C CA . THR A 1 76 ? -15.726 6.731 8.306 1.00 98.12 76 THR A CA 1
ATOM 567 C C . THR A 1 76 ? -14.629 6.097 9.160 1.00 98.12 76 THR A C 1
ATOM 569 O O . THR A 1 76 ? -14.027 6.762 10.004 1.00 98.12 76 THR A O 1
ATOM 572 N N . ALA A 1 77 ? -14.325 4.821 8.917 1.00 98.19 77 ALA A N 1
ATOM 573 C CA . ALA A 1 77 ? -13.290 4.106 9.654 1.00 98.19 77 ALA A CA 1
ATOM 574 C C . ALA A 1 77 ? -11.876 4.617 9.325 1.00 98.19 77 ALA A C 1
ATOM 576 O O . ALA A 1 77 ? -11.023 4.680 10.208 1.00 98.19 77 ALA A O 1
ATOM 577 N N . PHE A 1 78 ? -11.632 5.029 8.080 1.00 98.25 78 PHE A N 1
ATOM 578 C CA . PHE A 1 78 ? -10.375 5.625 7.639 1.00 98.25 78 PHE A CA 1
ATOM 579 C C . PHE A 1 78 ? -10.129 6.969 8.333 1.00 98.25 78 PHE A C 1
ATOM 581 O O . PHE A 1 78 ? -9.046 7.197 8.868 1.00 98.25 78 PHE A O 1
ATOM 588 N N . ALA A 1 79 ? -11.145 7.835 8.394 1.00 98.38 79 ALA A N 1
ATOM 589 C CA . ALA A 1 79 ? -11.081 9.103 9.1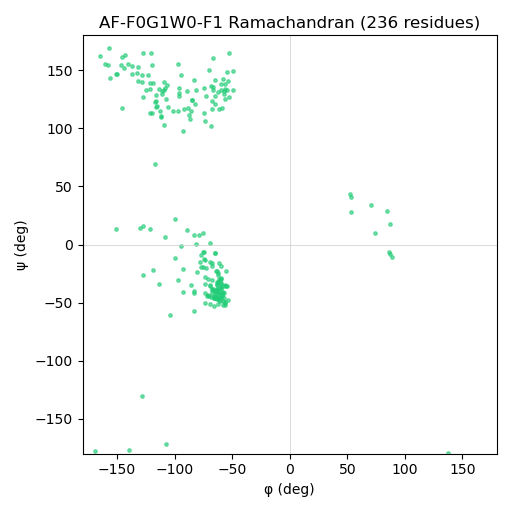15 1.00 98.38 79 ALA A CA 1
ATOM 590 C C . ALA A 1 79 ? -10.846 8.894 10.619 1.00 98.38 79 ALA A C 1
ATOM 592 O O . ALA A 1 79 ? -9.992 9.563 11.199 1.00 98.38 79 ALA A O 1
ATOM 593 N N . ALA A 1 80 ? -11.539 7.928 11.233 1.00 98.25 80 ALA A N 1
ATOM 594 C CA . ALA A 1 80 ? -11.312 7.564 12.630 1.00 98.25 80 ALA A CA 1
ATOM 595 C C . ALA A 1 80 ? -9.871 7.080 12.860 1.00 98.25 80 ALA A C 1
ATOM 597 O O . ALA A 1 80 ? -9.209 7.535 13.786 1.00 98.25 80 ALA A O 1
ATOM 598 N N . ALA A 1 81 ? -9.346 6.216 11.989 1.00 98.31 81 ALA A N 1
ATOM 599 C CA . ALA A 1 81 ? -7.980 5.714 12.099 1.00 98.31 81 ALA A CA 1
ATOM 600 C C . ALA A 1 81 ? -6.925 6.821 11.956 1.00 98.31 81 ALA A C 1
ATOM 602 O O . ALA A 1 81 ? -5.944 6.841 12.700 1.00 98.31 81 ALA A O 1
ATOM 603 N N . ARG A 1 82 ? -7.156 7.783 11.056 1.00 97.69 82 ARG A N 1
ATOM 604 C CA . ARG A 1 82 ? -6.278 8.945 10.858 1.00 97.69 82 ARG A CA 1
ATOM 605 C C . ARG A 1 82 ? -6.177 9.873 12.064 1.00 97.69 82 ARG A C 1
ATOM 607 O O . ARG A 1 82 ? -5.190 10.590 12.179 1.00 97.69 82 ARG A O 1
ATOM 614 N N . ALA A 1 83 ? -7.161 9.860 12.961 1.00 97.25 83 ALA A N 1
ATOM 615 C CA . ALA A 1 83 ? -7.076 10.602 14.217 1.00 97.25 83 ALA A CA 1
ATOM 616 C C . ALA A 1 83 ? -6.038 10.009 15.190 1.00 97.25 83 ALA A C 1
ATOM 618 O O . ALA A 1 83 ? -5.654 10.676 16.147 1.00 97.25 83 ALA A O 1
ATOM 619 N N . HIS A 1 84 ? -5.580 8.776 14.943 1.00 97.19 84 HIS A N 1
ATOM 620 C CA . HIS A 1 84 ? -4.617 8.065 15.784 1.00 97.19 84 HIS A CA 1
ATOM 621 C C . HIS A 1 84 ? -3.270 7.822 15.093 1.00 97.19 84 HIS A C 1
ATOM 623 O O . HIS A 1 84 ? -2.240 7.841 15.761 1.00 97.19 84 HIS A O 1
ATOM 629 N N . PHE A 1 85 ? -3.263 7.600 13.773 1.00 96.19 85 PHE A N 1
ATOM 630 C CA . PHE A 1 85 ? -2.070 7.179 13.033 1.00 96.19 85 PHE A CA 1
ATOM 631 C C . PHE A 1 85 ? -1.963 7.858 11.665 1.00 96.19 85 PHE A C 1
ATOM 633 O O . PHE A 1 85 ? -2.984 8.143 11.034 1.00 96.19 85 PHE A O 1
ATOM 640 N N . PRO A 1 86 ? -0.749 7.988 11.105 1.00 97.81 86 PRO A N 1
ATOM 641 C CA . PRO A 1 86 ? -0.583 8.051 9.661 1.00 97.81 86 PRO A CA 1
ATOM 642 C C . PRO A 1 86 ? -1.199 6.801 9.017 1.00 97.81 86 PRO A C 1
ATOM 644 O O . PRO A 1 86 ? -0.913 5.670 9.422 1.00 97.81 86 PRO A O 1
ATOM 647 N N . VAL A 1 87 ? -2.039 6.997 8.001 1.00 98.44 87 VAL A N 1
ATOM 648 C CA . VAL A 1 87 ? -2.659 5.896 7.256 1.00 98.44 87 VAL A CA 1
ATOM 649 C C . VAL A 1 87 ? -2.186 5.939 5.812 1.00 98.44 87 VAL A C 1
ATOM 651 O O . VAL A 1 87 ? -2.437 6.905 5.086 1.00 98.44 87 VAL A O 1
ATOM 654 N N . LYS A 1 88 ? -1.516 4.864 5.401 1.00 98.56 88 LYS A N 1
ATOM 655 C CA . LYS A 1 88 ? -1.039 4.632 4.042 1.00 98.56 88 LYS A CA 1
ATOM 656 C C . LYS A 1 88 ? -2.043 3.760 3.295 1.00 98.56 88 LYS A C 1
ATOM 658 O O . LYS A 1 88 ? -2.509 2.755 3.832 1.00 98.56 88 LYS A O 1
ATOM 663 N N . LEU A 1 89 ? -2.370 4.118 2.059 1.00 98.75 89 LEU A N 1
ATOM 664 C CA . LEU A 1 89 ? -3.182 3.284 1.175 1.00 98.75 89 LEU A CA 1
ATOM 665 C C . LEU A 1 89 ? -2.286 2.346 0.375 1.00 98.75 89 LEU A C 1
ATOM 667 O O . LEU A 1 89 ? -1.325 2.798 -0.237 1.00 98.75 89 LEU A O 1
ATOM 671 N N . VAL A 1 90 ? -2.639 1.063 0.329 1.00 98.62 90 VAL A N 1
ATOM 672 C CA . VAL A 1 90 ? -1.948 0.051 -0.480 1.00 98.62 90 VAL A CA 1
ATOM 673 C C . VAL A 1 90 ? -2.870 -0.433 -1.594 1.00 98.62 90 VAL A C 1
ATOM 675 O O . VAL A 1 90 ? -3.891 -1.077 -1.342 1.00 98.62 90 VAL A O 1
ATOM 678 N N . CYS A 1 91 ? -2.485 -0.156 -2.835 1.00 98.62 91 CYS A N 1
ATOM 679 C CA . CYS A 1 91 ? -3.183 -0.559 -4.046 1.00 98.62 91 CYS A CA 1
ATOM 680 C C . CYS A 1 91 ? -2.348 -1.587 -4.809 1.00 98.62 91 CYS A C 1
ATOM 682 O O . CYS A 1 91 ? -1.325 -1.237 -5.395 1.00 98.62 91 CYS A O 1
ATOM 684 N N . ILE A 1 92 ? -2.794 -2.847 -4.842 1.00 98.12 92 ILE A N 1
ATOM 685 C CA . ILE A 1 92 ? -2.190 -3.832 -5.739 1.00 98.12 92 ILE A CA 1
ATOM 686 C C . ILE A 1 92 ? -2.664 -3.532 -7.161 1.00 98.12 92 ILE A C 1
ATOM 688 O O . ILE A 1 92 ? -3.855 -3.661 -7.458 1.00 98.12 92 ILE A O 1
ATOM 692 N N . VAL A 1 93 ? -1.739 -3.107 -8.022 1.00 98.38 93 VAL A N 1
ATOM 693 C CA . VAL A 1 93 ? -2.036 -2.780 -9.421 1.00 98.38 93 VAL A CA 1
ATOM 694 C C . VAL A 1 93 ? -2.255 -4.058 -10.220 1.00 98.38 93 VAL A C 1
ATOM 696 O O . VAL A 1 93 ? -1.519 -5.039 -10.087 1.00 98.38 93 VAL A O 1
ATOM 699 N N . GLN A 1 94 ? -3.306 -4.069 -11.032 1.00 97.94 94 GLN A N 1
ATOM 700 C CA . GLN A 1 94 ? -3.696 -5.239 -11.811 1.00 97.94 94 GLN A CA 1
ATOM 701 C C . GLN A 1 94 ? -4.690 -4.868 -12.909 1.00 97.94 94 GLN A C 1
ATOM 703 O O . GLN A 1 94 ? -5.370 -3.846 -12.825 1.00 97.94 94 GLN A O 1
ATOM 708 N N . ARG A 1 95 ? -4.827 -5.757 -13.894 1.00 97.56 95 ARG A N 1
ATOM 709 C CA . ARG A 1 95 ? -5.833 -5.672 -14.951 1.00 97.56 95 ARG A CA 1
ATOM 710 C C . ARG A 1 95 ? -7.248 -5.680 -14.385 1.00 97.56 95 ARG A C 1
ATOM 712 O O . ARG A 1 95 ? -7.560 -6.476 -13.498 1.00 97.56 95 ARG A O 1
ATOM 719 N N . GLY A 1 96 ? -8.106 -4.831 -14.937 1.00 95.75 96 GLY A N 1
ATOM 720 C CA . GLY A 1 96 ? -9.431 -4.525 -14.405 1.00 95.75 96 GLY A CA 1
ATOM 721 C C . GLY A 1 96 ? -9.397 -3.644 -13.154 1.00 95.75 96 GLY A C 1
ATOM 722 O O . GLY A 1 96 ? -10.422 -3.519 -12.489 1.00 95.75 96 GLY A O 1
ATOM 723 N N . GLY A 1 97 ? -8.233 -3.087 -12.810 1.00 97.56 97 GLY A N 1
ATOM 724 C CA . GLY A 1 97 ? -8.006 -2.244 -11.645 1.00 97.56 97 GLY A CA 1
ATOM 725 C C . GLY A 1 97 ? -7.321 -0.927 -12.023 1.00 97.56 97 GLY A C 1
ATOM 726 O O . GLY A 1 97 ? -7.742 -0.238 -12.945 1.00 97.56 97 GLY A O 1
ATOM 727 N N . ILE A 1 98 ? -6.250 -0.582 -11.306 1.00 98.50 98 ILE A N 1
ATOM 728 C CA . ILE A 1 98 ? -5.360 0.527 -11.673 1.00 98.50 98 ILE A CA 1
ATOM 729 C C . ILE A 1 98 ? -4.311 0.009 -12.664 1.00 98.50 98 ILE A C 1
ATOM 731 O O . ILE A 1 98 ? -3.499 -0.845 -12.299 1.00 98.50 98 ILE A O 1
ATOM 735 N N . GLU A 1 99 ? -4.333 0.514 -13.902 1.00 98.00 99 GLU A N 1
ATOM 736 C CA . GLU A 1 99 ? -3.506 -0.003 -15.008 1.00 98.00 99 GLU A CA 1
ATOM 737 C C . GLU A 1 99 ? -2.677 1.066 -15.724 1.00 98.00 99 GLU A C 1
ATOM 739 O O . GLU A 1 99 ? -1.653 0.746 -16.324 1.00 98.00 99 GLU A O 1
ATOM 744 N N . THR A 1 100 ? -3.124 2.322 -15.697 1.00 98.56 100 THR A N 1
ATOM 745 C CA . THR A 1 100 ? -2.551 3.409 -16.501 1.00 98.56 100 THR A CA 1
ATOM 746 C C . THR A 1 100 ? -2.178 4.625 -15.646 1.00 98.56 100 THR A C 1
ATOM 748 O O . THR A 1 100 ? -2.677 4.761 -14.524 1.00 98.56 100 THR A O 1
ATOM 751 N N . PRO A 1 101 ? -1.368 5.570 -16.166 1.00 98.69 101 PRO A N 1
ATOM 752 C CA . PRO A 1 101 ? -1.103 6.838 -15.479 1.00 98.69 101 PRO A CA 1
ATOM 753 C C . PRO A 1 101 ? -2.377 7.618 -15.130 1.00 98.69 101 PRO A C 1
ATOM 755 O O . PRO A 1 101 ? -2.472 8.204 -14.053 1.00 98.69 101 PRO A O 1
ATOM 758 N N . ALA A 1 102 ? -3.398 7.573 -15.992 1.00 98.56 102 ALA A N 1
AT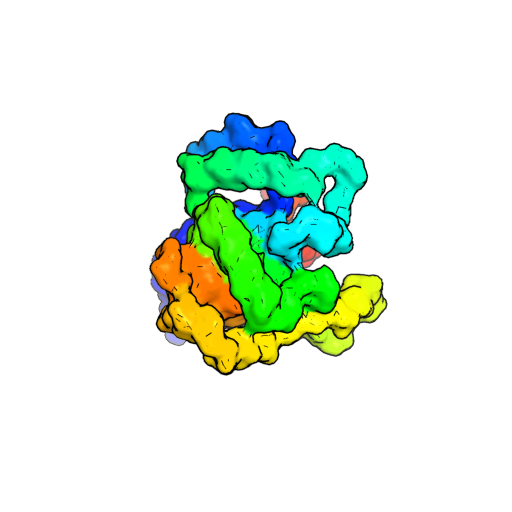OM 759 C CA . ALA A 1 102 ? -4.684 8.210 -15.722 1.00 98.56 102 ALA A CA 1
ATOM 760 C C . ALA A 1 102 ? -5.404 7.577 -14.517 1.00 98.56 102 ALA A C 1
ATOM 762 O O . ALA A 1 102 ? -5.970 8.296 -13.691 1.00 98.56 102 ALA A O 1
ATOM 763 N N . ASP A 1 103 ? -5.349 6.249 -14.378 1.00 98.75 103 ASP A N 1
ATOM 764 C CA . ASP A 1 103 ? -5.910 5.553 -13.215 1.00 98.75 103 ASP A CA 1
ATOM 765 C C . ASP A 1 103 ? -5.134 5.883 -11.939 1.00 98.75 103 ASP A C 1
ATOM 767 O O . ASP A 1 103 ? -5.743 6.141 -10.901 1.00 98.75 103 ASP A O 1
ATOM 771 N N . VAL A 1 104 ? -3.800 5.937 -12.024 1.00 98.88 104 VAL A N 1
ATOM 772 C CA . VAL A 1 104 ? -2.933 6.371 -10.920 1.00 98.88 104 VAL A CA 1
ATOM 773 C C . VAL A 1 104 ? -3.341 7.765 -10.456 1.00 98.88 104 VAL A C 1
ATOM 775 O O . VAL A 1 104 ? -3.634 7.946 -9.279 1.00 98.88 104 VAL A O 1
ATOM 778 N N . LEU A 1 105 ? -3.441 8.739 -11.364 1.00 98.81 105 LEU A N 1
ATOM 779 C CA . LEU A 1 105 ? -3.833 10.110 -11.027 1.00 98.81 105 LEU A CA 1
ATOM 780 C C . LEU A 1 105 ? -5.221 10.179 -10.374 1.00 98.81 105 LEU A C 1
ATOM 782 O O . LEU A 1 105 ? -5.376 10.852 -9.356 1.00 98.81 105 LEU A O 1
ATOM 786 N N . ARG A 1 106 ? -6.207 9.434 -10.896 1.00 98.69 106 ARG A N 1
ATOM 787 C CA . ARG A 1 106 ? -7.546 9.336 -10.285 1.00 98.69 106 ARG A CA 1
ATOM 788 C C . ARG A 1 106 ? -7.474 8.765 -8.867 1.00 98.69 106 ARG A C 1
ATOM 790 O O . ARG A 1 106 ? -8.124 9.278 -7.954 1.00 98.69 106 ARG A O 1
ATOM 797 N N . TYR A 1 107 ? -6.661 7.732 -8.665 1.00 98.81 107 TYR A N 1
ATOM 798 C CA . TYR A 1 107 ? -6.458 7.131 -7.353 1.00 98.81 107 TYR A CA 1
ATOM 799 C C . TYR A 1 107 ? -5.766 8.099 -6.379 1.00 98.81 107 TYR A C 1
ATOM 801 O O . TYR A 1 107 ? -6.163 8.192 -5.218 1.00 98.81 107 TYR A O 1
ATOM 809 N N . LEU A 1 108 ? -4.777 8.867 -6.844 1.00 98.81 108 LEU A N 1
ATOM 810 C CA . LEU A 1 108 ? -4.108 9.902 -6.050 1.00 98.81 108 LEU A CA 1
ATOM 811 C C . LEU A 1 108 ? -5.075 11.021 -5.643 1.00 98.81 108 LEU A C 1
ATOM 813 O O . LEU A 1 108 ? -5.067 11.444 -4.487 1.00 98.81 108 LEU A O 1
ATOM 817 N N . ASP A 1 109 ? -5.964 11.449 -6.543 1.00 98.62 109 ASP A N 1
ATOM 818 C CA . ASP A 1 109 ? -6.993 12.447 -6.232 1.00 98.62 109 ASP A CA 1
ATOM 819 C C . ASP A 1 109 ? -7.957 11.945 -5.140 1.00 98.62 109 ASP A C 1
ATOM 821 O O . ASP A 1 109 ? -8.311 12.696 -4.221 1.00 98.62 109 ASP A O 1
ATOM 825 N N . ARG A 1 110 ? -8.324 10.656 -5.177 1.00 98.06 110 ARG A N 1
ATOM 826 C CA . ARG A 1 110 ? -9.111 9.997 -4.122 1.00 98.06 110 ARG A CA 1
ATOM 827 C C . ARG A 1 110 ? -8.341 9.909 -2.805 1.00 98.06 110 ARG A C 1
ATOM 829 O O . ARG A 1 110 ? -8.892 10.242 -1.757 1.00 98.06 110 ARG A O 1
ATOM 836 N N . ALA A 1 111 ? -7.076 9.500 -2.842 1.00 98.25 111 ALA A N 1
ATOM 837 C CA . ALA A 1 111 ? -6.226 9.390 -1.660 1.00 98.25 111 ALA A CA 1
ATOM 838 C C . ALA A 1 111 ? -6.027 10.740 -0.959 1.00 98.25 111 ALA A C 1
ATOM 840 O O . ALA A 1 111 ? -6.124 10.821 0.268 1.00 98.25 111 ALA A O 1
ATOM 841 N N . ARG A 1 112 ? -5.840 11.809 -1.740 1.00 98.38 112 ARG A N 1
ATOM 842 C CA . ARG A 1 112 ? -5.788 13.189 -1.251 1.00 98.38 112 ARG A CA 1
ATOM 843 C C . ARG A 1 112 ? -7.085 13.581 -0.546 1.00 98.38 112 ARG A C 1
ATOM 845 O O . ARG A 1 112 ? -7.033 14.141 0.544 1.00 98.38 112 ARG A O 1
ATOM 852 N N . ALA A 1 113 ? -8.245 13.265 -1.128 1.00 98.00 113 ALA A N 1
ATOM 853 C CA . ALA A 1 113 ? -9.543 13.548 -0.508 1.00 98.00 113 ALA A CA 1
ATOM 854 C C . ALA A 1 113 ? -9.743 12.793 0.821 1.00 98.00 113 ALA A C 1
ATOM 856 O O . ALA A 1 113 ? -10.321 13.337 1.758 1.00 98.00 113 ALA A O 1
ATOM 857 N N . LEU A 1 114 ? -9.220 11.568 0.925 1.00 97.81 114 LEU A N 1
ATOM 858 C CA . LEU A 1 114 ? -9.215 10.778 2.162 1.00 97.81 114 LEU A CA 1
ATOM 859 C C . LEU A 1 114 ? -8.171 11.263 3.183 1.00 97.81 114 LEU A C 1
ATOM 861 O O . LEU A 1 114 ? -8.273 10.935 4.366 1.00 97.81 114 LEU A O 1
ATOM 865 N N . GLY A 1 115 ? -7.170 12.024 2.730 1.00 98.25 115 GLY A N 1
ATOM 866 C CA . GLY A 1 115 ? -6.025 12.508 3.499 1.00 98.25 115 GLY A CA 1
ATOM 867 C C . GLY A 1 115 ? -5.016 11.418 3.875 1.00 98.25 115 GLY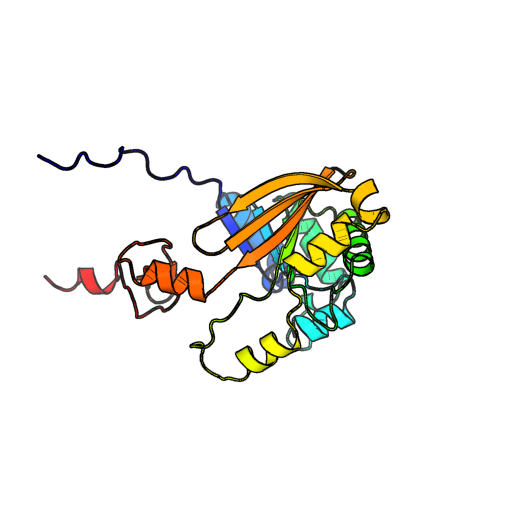 A C 1
ATOM 868 O O . GLY A 1 115 ? -4.440 11.462 4.962 1.00 98.25 115 GLY A O 1
ATOM 869 N N . ALA A 1 116 ? -4.825 10.423 3.006 1.00 98.56 116 ALA A N 1
ATOM 870 C CA . ALA A 1 116 ? -3.784 9.413 3.188 1.00 98.56 116 ALA A CA 1
ATOM 871 C C . ALA A 1 116 ? -2.390 10.066 3.279 1.00 98.56 116 ALA A C 1
ATOM 873 O O . ALA A 1 116 ? -2.102 11.015 2.554 1.00 98.56 116 ALA A O 1
ATOM 874 N N . SER A 1 117 ? -1.514 9.542 4.140 1.00 98.44 117 SER A N 1
ATOM 875 C CA . SER A 1 117 ? -0.129 10.032 4.261 1.00 98.44 117 SER A CA 1
ATOM 876 C C . SER A 1 117 ? 0.794 9.466 3.179 1.00 98.44 117 SER A C 1
ATOM 878 O O . SER A 1 117 ? 1.829 10.049 2.854 1.00 98.44 117 SER A O 1
ATOM 880 N N . THR A 1 118 ? 0.431 8.316 2.615 1.00 98.75 118 THR A N 1
ATOM 881 C CA . THR A 1 118 ? 1.169 7.660 1.534 1.00 98.75 118 THR A CA 1
ATOM 882 C C . THR A 1 118 ? 0.209 6.851 0.671 1.00 98.75 118 THR A C 1
ATOM 884 O O . THR A 1 118 ? -0.746 6.265 1.184 1.00 98.75 118 THR A O 1
ATOM 887 N N . VAL A 1 119 ? 0.486 6.771 -0.626 1.00 98.81 119 VAL A N 1
ATOM 888 C CA . VAL A 1 119 ? -0.127 5.818 -1.552 1.00 98.81 119 VAL A CA 1
ATOM 889 C C . VAL A 1 119 ? 0.952 4.887 -2.075 1.00 98.81 119 VAL A C 1
ATOM 891 O O . VAL A 1 119 ? 1.936 5.344 -2.643 1.00 98.81 119 VAL A O 1
ATOM 894 N N . ILE A 1 120 ? 0.757 3.586 -1.897 1.00 98.81 120 ILE A N 1
ATOM 895 C CA . ILE A 1 120 ? 1.668 2.536 -2.340 1.00 98.81 120 ILE A CA 1
ATOM 896 C C . ILE A 1 120 ? 0.985 1.760 -3.465 1.00 98.81 120 ILE A C 1
ATOM 898 O O . ILE A 1 120 ? 0.013 1.043 -3.230 1.00 98.81 120 ILE A O 1
ATOM 902 N N . PHE A 1 121 ? 1.495 1.900 -4.684 1.00 98.81 121 PHE A N 1
ATOM 903 C CA . PHE A 1 121 ? 1.162 1.055 -5.822 1.00 98.81 121 PHE A CA 1
ATOM 904 C C . PHE A 1 121 ? 2.094 -0.154 -5.826 1.00 98.81 121 PHE A C 1
ATOM 906 O O . PHE A 1 121 ? 3.300 -0.031 -6.040 1.00 98.81 121 PHE A O 1
ATOM 913 N N . ARG A 1 122 ? 1.522 -1.326 -5.559 1.00 98.38 122 ARG A N 1
ATOM 914 C CA . ARG A 1 122 ? 2.251 -2.579 -5.367 1.00 98.38 122 ARG A CA 1
ATOM 915 C C . ARG A 1 122 ? 1.982 -3.536 -6.517 1.00 98.38 122 ARG A C 1
ATOM 917 O O . ARG A 1 122 ? 0.833 -3.795 -6.866 1.00 98.38 122 ARG A O 1
ATOM 924 N N . GLU A 1 123 ? 3.035 -4.111 -7.070 1.00 97.94 123 GLU A N 1
ATOM 925 C CA . GLU A 1 123 ? 2.920 -5.239 -7.986 1.00 97.94 123 GLU A CA 1
ATOM 926 C C . GLU A 1 123 ? 2.469 -6.512 -7.259 1.00 97.94 123 GLU A C 1
ATOM 928 O O . GLU A 1 123 ? 2.853 -6.750 -6.111 1.00 97.94 123 GLU A O 1
ATOM 933 N N . PHE A 1 124 ? 1.756 -7.411 -7.945 1.00 96.06 124 PHE A N 1
ATOM 934 C CA . PHE A 1 124 ? 1.815 -8.813 -7.524 1.00 96.06 124 PHE A CA 1
ATOM 935 C C . PHE A 1 124 ? 3.271 -9.275 -7.512 1.00 96.06 124 PHE A C 1
ATOM 937 O O . PHE A 1 124 ? 4.014 -8.988 -8.449 1.00 96.06 124 PHE A O 1
ATOM 944 N N . SER A 1 125 ? 3.658 -10.032 -6.484 1.00 91.56 125 SER A N 1
ATOM 945 C CA . SER A 1 125 ? 5.000 -10.602 -6.421 1.00 91.56 125 SER A CA 1
ATOM 946 C C . SER A 1 125 ? 5.312 -11.404 -7.683 1.00 91.56 125 SER A C 1
ATOM 948 O O . SER A 1 125 ? 4.506 -12.234 -8.121 1.00 91.56 125 SER A O 1
ATOM 950 N N . VAL A 1 126 ? 6.493 -11.169 -8.249 1.00 91.38 126 VAL A N 1
ATOM 951 C CA . VAL A 1 126 ? 7.011 -11.924 -9.385 1.00 91.38 126 VAL A CA 1
ATOM 952 C C . VAL A 1 126 ? 7.240 -13.357 -8.925 1.00 91.38 126 VAL A C 1
ATOM 954 O O . VAL A 1 126 ? 7.964 -13.618 -7.963 1.00 91.38 126 VAL A O 1
ATOM 957 N N . LEU A 1 127 ? 6.563 -14.294 -9.587 1.00 91.12 127 LEU A N 1
ATOM 958 C CA . LEU A 1 127 ? 6.642 -15.710 -9.259 1.00 91.12 127 LEU A CA 1
ATOM 959 C C . LEU A 1 127 ? 7.671 -16.386 -10.171 1.00 91.12 127 LEU A C 1
ATOM 961 O O . LEU A 1 127 ? 7.530 -16.279 -11.390 1.00 91.12 127 LEU A O 1
ATOM 965 N N . PRO A 1 128 ? 8.651 -17.128 -9.624 1.00 88.50 128 PRO A N 1
ATOM 966 C CA . PRO A 1 128 ? 9.599 -17.867 -10.448 1.00 88.50 128 PRO A CA 1
ATOM 967 C C . PRO A 1 128 ? 8.891 -18.992 -11.214 1.00 88.50 128 PRO A C 1
ATOM 969 O O . PRO A 1 128 ? 7.820 -19.467 -10.821 1.00 88.50 128 PRO A O 1
ATOM 972 N N . ASP A 1 129 ? 9.513 -19.492 -12.279 1.00 87.19 129 ASP A N 1
ATOM 973 C CA . ASP A 1 129 ? 8.963 -20.602 -13.075 1.00 87.19 129 ASP A CA 1
ATOM 974 C C . ASP A 1 129 ? 8.802 -21.896 -12.271 1.00 87.19 129 ASP A C 1
ATOM 976 O O . ASP A 1 129 ? 7.922 -22.706 -12.547 1.00 87.19 129 ASP A O 1
ATOM 980 N N . THR A 1 130 ? 9.588 -22.055 -11.206 1.00 86.50 130 THR A N 1
ATOM 981 C CA . THR A 1 130 ? 9.485 -23.179 -10.264 1.00 86.50 130 THR A CA 1
ATOM 982 C C . THR A 1 130 ? 8.286 -23.075 -9.316 1.00 86.50 130 THR A C 1
ATOM 984 O O . THR A 1 130 ? 8.019 -24.006 -8.550 1.00 86.50 130 THR A O 1
ATOM 987 N N . TYR A 1 131 ? 7.553 -21.957 -9.325 1.00 85.81 131 TYR A N 1
ATOM 988 C CA . TYR A 1 131 ? 6.364 -21.790 -8.501 1.00 85.81 131 TYR A CA 1
ATOM 989 C C . TYR A 1 131 ? 5.236 -22.710 -8.978 1.00 85.81 131 TYR A C 1
ATOM 991 O O . TYR A 1 131 ? 4.937 -22.802 -10.168 1.00 85.81 131 TYR A O 1
ATOM 999 N N . ARG A 1 132 ? 4.554 -23.365 -8.031 1.00 88.75 132 ARG A N 1
ATOM 1000 C CA . ARG A 1 132 ? 3.496 -24.341 -8.322 1.00 88.75 132 ARG A CA 1
ATOM 1001 C C . ARG A 1 132 ? 2.429 -23.763 -9.258 1.00 88.75 132 ARG A C 1
ATOM 1003 O O . ARG A 1 132 ? 1.771 -22.774 -8.933 1.00 88.75 132 ARG A O 1
ATOM 1010 N N . HIS A 1 133 ? 2.150 -24.468 -10.352 1.00 89.94 133 HIS A N 1
ATOM 1011 C CA . HIS A 1 133 ? 1.021 -24.157 -11.227 1.00 89.94 133 HIS A CA 1
ATOM 1012 C C . HIS A 1 133 ? -0.311 -24.440 -10.518 1.00 89.94 133 HIS A C 1
ATOM 1014 O O . HIS A 1 133 ? -0.752 -25.581 -10.380 1.00 89.94 133 HIS A O 1
ATOM 1020 N N . ASN A 1 134 ? -0.963 -23.385 -10.040 1.00 92.25 134 ASN A N 1
ATOM 1021 C CA . ASN A 1 134 ? -2.239 -23.443 -9.334 1.00 92.25 134 ASN A CA 1
ATOM 1022 C C . ASN A 1 134 ? -3.158 -22.285 -9.767 1.00 92.25 134 ASN A C 1
ATOM 1024 O O . ASN A 1 134 ? -2.837 -21.517 -10.677 1.00 92.25 134 ASN A O 1
ATOM 1028 N N . ALA A 1 135 ? -4.338 -22.182 -9.148 1.00 91.75 135 ALA A N 1
ATOM 1029 C CA . ALA A 1 135 ? -5.286 -21.111 -9.453 1.00 91.75 135 ALA A CA 1
ATOM 1030 C C . ALA A 1 135 ? -4.694 -19.712 -9.202 1.00 91.75 135 ALA A C 1
ATOM 1032 O O . ALA A 1 135 ? -4.928 -18.816 -10.010 1.00 91.75 135 ALA A O 1
ATOM 1033 N N . THR A 1 136 ? -3.890 -19.556 -8.146 1.00 89.81 136 THR A N 1
ATOM 1034 C CA . THR A 1 136 ? -3.205 -18.304 -7.796 1.00 89.81 136 THR A CA 1
ATOM 1035 C C . THR A 1 136 ? -2.223 -17.875 -8.880 1.00 89.81 136 THR A C 1
ATOM 1037 O O . THR A 1 136 ? -2.343 -16.764 -9.385 1.00 89.81 136 THR A O 1
ATOM 1040 N N . ARG A 1 137 ? -1.323 -18.768 -9.317 1.00 92.88 137 ARG A N 1
ATOM 1041 C CA . ARG A 1 137 ? -0.377 -18.497 -10.413 1.00 92.88 137 ARG A CA 1
ATOM 1042 C C . ARG A 1 137 ? -1.113 -18.076 -11.684 1.00 92.88 137 ARG A C 1
ATOM 1044 O O . ARG A 1 137 ? -0.830 -17.017 -12.223 1.00 92.88 137 ARG A O 1
ATOM 1051 N N . ARG A 1 138 ? -2.136 -18.837 -12.098 1.00 94.12 138 ARG A N 1
ATOM 1052 C CA . ARG A 1 138 ? -2.946 -18.500 -13.285 1.00 94.12 138 ARG A CA 1
ATOM 1053 C C . ARG A 1 138 ? -3.650 -17.150 -13.173 1.00 94.12 138 ARG A C 1
ATOM 1055 O O . ARG A 1 138 ? -3.888 -16.509 -14.191 1.00 94.12 138 ARG A O 1
ATOM 1062 N N . TYR A 1 139 ? -4.077 -16.762 -11.973 1.00 93.50 139 TYR A N 1
ATOM 1063 C CA . TYR A 1 139 ? -4.682 -15.455 -11.754 1.00 93.50 139 TYR A CA 1
ATOM 1064 C C . TYR A 1 139 ? -3.637 -14.348 -11.891 1.00 93.50 139 TYR A C 1
ATOM 1066 O O . TYR A 1 139 ? -3.850 -13.440 -12.688 1.00 93.50 139 TYR A O 1
ATOM 1074 N N . ILE A 1 140 ? -2.506 -14.469 -11.189 1.00 94.06 140 ILE A N 1
ATOM 1075 C CA . ILE A 1 140 ? -1.410 -13.493 -11.230 1.00 94.06 140 ILE A CA 1
ATOM 1076 C C . ILE A 1 140 ? -0.899 -13.323 -12.661 1.00 94.06 140 ILE A C 1
ATOM 1078 O O . ILE A 1 140 ? -0.866 -12.199 -13.141 1.00 94.06 140 ILE A O 1
ATOM 1082 N N . ASP A 1 141 ? -0.618 -14.407 -13.386 1.00 93.31 141 ASP A N 1
ATOM 1083 C CA . ASP A 1 141 ? -0.124 -14.333 -14.770 1.00 93.31 141 ASP A CA 1
ATOM 1084 C C . ASP A 1 141 ? -1.060 -13.539 -15.695 1.00 93.31 141 ASP A C 1
ATOM 1086 O O . ASP A 1 141 ? -0.609 -12.842 -16.601 1.00 93.31 141 ASP A O 1
ATOM 1090 N N . ARG A 1 142 ? -2.377 -13.627 -15.470 1.00 94.75 142 ARG A N 1
ATOM 1091 C CA . ARG A 1 142 ? -3.369 -12.892 -16.265 1.00 94.75 142 ARG A CA 1
ATOM 1092 C C . ARG A 1 142 ? -3.570 -11.460 -15.792 1.00 94.75 142 ARG A C 1
ATOM 1094 O O . ARG A 1 142 ? -3.787 -10.588 -16.623 1.00 94.75 142 ARG A O 1
ATOM 1101 N N . ALA A 1 143 ? -3.579 -11.235 -14.483 1.00 96.44 143 ALA A N 1
ATOM 1102 C CA . ALA A 1 143 ? -3.979 -9.966 -13.889 1.00 96.44 143 ALA A CA 1
ATOM 1103 C C . ALA A 1 143 ? -2.801 -9.013 -13.649 1.00 96.44 143 ALA A C 1
ATOM 1105 O O . ALA A 1 143 ? -3.015 -7.814 -13.536 1.00 96.44 143 ALA A O 1
ATOM 1106 N N . ARG A 1 144 ? -1.566 -9.506 -13.566 1.00 96.00 144 ARG A N 1
ATOM 1107 C CA . ARG A 1 144 ? -0.390 -8.705 -13.215 1.00 96.00 144 ARG A CA 1
ATOM 1108 C C . ARG A 1 144 ? -0.153 -7.561 -14.204 1.00 96.00 144 ARG A C 1
ATOM 1110 O O . ARG A 1 144 ? -0.140 -7.755 -15.420 1.00 96.00 144 ARG A O 1
ATOM 1117 N N . ILE A 1 145 ? 0.077 -6.383 -13.636 1.00 97.38 145 ILE A N 1
ATOM 1118 C CA . ILE A 1 145 ? 0.660 -5.213 -14.291 1.00 97.38 145 ILE A CA 1
ATOM 1119 C C . ILE A 1 145 ? 2.071 -5.085 -13.735 1.00 97.38 145 ILE A C 1
ATOM 1121 O O . ILE A 1 145 ? 2.226 -5.077 -12.521 1.00 97.38 145 ILE A O 1
ATOM 1125 N N . ALA A 1 146 ? 3.079 -5.037 -14.602 1.00 97.06 146 ALA A N 1
ATOM 1126 C CA . ALA A 1 146 ? 4.463 -4.881 -14.170 1.00 97.06 146 ALA A CA 1
ATOM 1127 C C . ALA A 1 146 ? 4.691 -3.440 -13.686 1.00 97.06 146 ALA A C 1
ATOM 1129 O O . ALA A 1 146 ? 4.320 -2.486 -14.383 1.00 97.06 146 ALA A O 1
ATOM 1130 N N . ILE A 1 147 ? 5.233 -3.271 -12.474 1.00 97.50 147 ILE A N 1
ATOM 1131 C CA . ILE A 1 147 ? 5.289 -1.943 -11.850 1.00 97.50 147 ILE A CA 1
ATOM 1132 C C . ILE A 1 147 ? 6.307 -1.031 -12.537 1.00 97.50 147 ILE A C 1
ATOM 1134 O O . ILE A 1 147 ? 6.114 0.178 -12.571 1.00 97.50 147 ILE A O 1
ATOM 1138 N N . ASP A 1 148 ? 7.367 -1.603 -13.105 1.00 96.00 148 ASP A N 1
ATOM 1139 C CA . ASP A 1 148 ? 8.399 -0.904 -13.867 1.00 96.00 148 ASP A CA 1
ATOM 1140 C C . ASP A 1 148 ? 7.807 -0.232 -15.113 1.00 96.00 148 ASP A C 1
ATOM 1142 O O . ASP A 1 148 ? 8.022 0.957 -15.344 1.00 96.00 148 ASP A O 1
ATOM 1146 N N . ALA A 1 149 ? 6.985 -0.963 -15.868 1.00 97.44 149 ALA A N 1
ATOM 1147 C CA . ALA A 1 149 ? 6.297 -0.451 -17.043 1.00 97.44 149 ALA A CA 1
ATOM 1148 C C . ALA A 1 149 ? 5.284 0.645 -16.678 1.00 97.44 149 ALA A C 1
ATOM 1150 O O . ALA A 1 149 ? 5.247 1.688 -17.336 1.00 97.44 149 ALA A O 1
ATOM 1151 N N . LEU A 1 150 ? 4.491 0.442 -15.617 1.00 98.56 150 LEU A N 1
ATOM 1152 C CA . LEU A 1 150 ? 3.546 1.456 -15.141 1.00 98.56 150 LEU A CA 1
ATOM 1153 C C . LEU A 1 150 ? 4.273 2.714 -14.654 1.00 98.56 150 LEU A C 1
ATOM 1155 O O . LEU A 1 150 ? 3.879 3.825 -14.997 1.00 98.56 150 LEU A O 1
ATOM 1159 N N . LEU A 1 151 ? 5.353 2.551 -13.891 1.00 98.19 151 LEU A N 1
ATOM 1160 C CA . LEU A 1 151 ? 6.149 3.662 -13.394 1.00 98.19 151 LEU A CA 1
ATOM 1161 C C . LEU A 1 151 ? 6.757 4.476 -14.543 1.00 98.19 151 LEU A C 1
ATOM 1163 O O . LEU A 1 151 ? 6.645 5.701 -14.545 1.00 98.19 151 LEU A O 1
ATOM 1167 N N . LEU A 1 152 ? 7.364 3.818 -15.534 1.00 97.88 152 LEU A N 1
ATOM 1168 C CA . LEU A 1 152 ? 7.912 4.498 -16.711 1.00 97.88 152 LEU A CA 1
ATOM 1169 C C . LEU A 1 152 ? 6.829 5.278 -17.465 1.00 97.88 152 LEU A C 1
ATOM 1171 O O . LEU A 1 152 ? 7.066 6.415 -17.871 1.00 97.88 152 LEU A O 1
ATOM 1175 N N . ALA A 1 153 ? 5.630 4.704 -17.599 1.00 98.50 153 ALA A N 1
ATOM 1176 C CA . ALA A 1 153 ? 4.493 5.395 -18.193 1.00 98.50 153 ALA A CA 1
ATOM 1177 C C . ALA A 1 153 ? 4.057 6.617 -17.364 1.00 98.50 153 ALA A C 1
ATOM 1179 O O . ALA A 1 153 ? 3.778 7.664 -17.939 1.00 98.50 153 ALA A O 1
ATOM 1180 N N . CYS A 1 154 ? 4.036 6.518 -16.030 1.00 98.62 154 CYS A N 1
ATOM 1181 C CA . CYS A 1 154 ? 3.723 7.643 -15.145 1.00 98.62 154 CYS A CA 1
ATOM 1182 C C . CYS A 1 154 ? 4.763 8.761 -15.253 1.00 98.62 154 CYS A C 1
ATOM 1184 O O . CYS A 1 154 ? 4.396 9.918 -15.395 1.00 98.62 154 CYS A O 1
ATOM 1186 N N . VAL A 1 155 ? 6.058 8.444 -15.241 1.00 97.44 155 VAL A N 1
ATOM 1187 C CA . VAL A 1 155 ? 7.124 9.456 -15.369 1.00 97.44 155 VAL A CA 1
ATOM 1188 C C . VAL A 1 155 ? 7.065 10.172 -16.727 1.00 97.44 155 VAL A C 1
ATOM 1190 O O . VAL A 1 155 ? 7.372 11.361 -16.815 1.00 97.44 155 VAL A O 1
ATOM 1193 N N . ALA A 1 156 ? 6.630 9.476 -17.781 1.00 97.88 156 ALA A N 1
ATOM 1194 C CA . ALA A 1 156 ? 6.414 10.066 -19.100 1.00 97.88 156 ALA A CA 1
ATOM 1195 C C . ALA A 1 156 ? 5.108 10.882 -19.212 1.00 97.88 156 ALA A C 1
ATOM 1197 O O . ALA A 1 156 ? 4.953 11.646 -20.166 1.00 97.88 156 ALA A O 1
ATOM 1198 N N . ASP A 1 157 ? 4.175 10.743 -18.264 1.00 98.50 157 ASP A N 1
ATOM 1199 C CA . ASP A 1 157 ? 2.903 11.464 -18.250 1.00 98.50 157 ASP A CA 1
ATOM 1200 C C . ASP A 1 157 ? 3.079 12.879 -17.654 1.00 98.50 157 ASP A C 1
ATOM 1202 O O . ASP A 1 157 ? 3.478 13.027 -16.492 1.00 98.50 157 ASP A O 1
ATOM 1206 N N . PRO A 1 158 ? 2.755 13.954 -18.402 1.00 97.62 158 PRO A N 1
ATOM 1207 C CA . PRO A 1 158 ? 2.904 15.322 -17.902 1.00 97.62 158 PRO A CA 1
ATOM 1208 C C . PRO A 1 158 ? 2.046 15.627 -16.667 1.00 97.62 158 PRO A C 1
ATOM 1210 O O . PRO A 1 158 ? 2.421 16.465 -15.848 1.00 97.62 158 PRO A O 1
ATOM 1213 N N . GLY A 1 159 ? 0.893 14.970 -16.522 1.00 97.62 159 GLY A N 1
ATOM 1214 C CA . GLY A 1 159 ? -0.007 15.149 -15.388 1.00 97.62 159 GLY A CA 1
ATOM 1215 C C . GLY A 1 159 ? 0.572 14.593 -14.091 1.00 97.62 159 GLY A C 1
ATOM 1216 O O . GLY A 1 159 ? 0.378 15.207 -13.040 1.00 97.62 159 GLY A O 1
ATOM 1217 N N . PHE A 1 160 ? 1.305 13.482 -14.161 1.00 98.38 160 PHE A N 1
ATOM 1218 C CA . PHE A 1 160 ? 2.035 12.923 -13.023 1.00 98.38 160 PHE A CA 1
ATOM 1219 C C . PHE A 1 160 ? 3.276 13.752 -12.681 1.00 98.38 160 PHE A C 1
ATOM 1221 O O . PHE A 1 160 ? 3.417 14.179 -11.536 1.00 98.38 160 PHE A O 1
ATOM 1228 N N . SER A 1 161 ? 4.126 14.070 -13.660 1.00 96.25 161 SER A N 1
ATOM 1229 C CA . SER A 1 161 ? 5.352 14.850 -13.416 1.00 96.25 161 SER A CA 1
ATOM 1230 C C . SER A 1 161 ? 5.079 16.281 -12.930 1.00 96.25 161 SER A C 1
ATOM 1232 O O . SER A 1 161 ? 5.906 16.866 -12.242 1.00 96.25 161 SER A O 1
ATOM 1234 N N . ALA A 1 162 ? 3.897 16.841 -13.211 1.00 97.56 162 ALA A N 1
ATOM 1235 C CA . ALA A 1 162 ? 3.463 18.125 -12.650 1.00 97.56 162 ALA A CA 1
ATOM 1236 C C . ALA A 1 162 ? 2.978 18.051 -11.185 1.00 97.56 162 ALA A C 1
ATOM 1238 O O . ALA A 1 162 ? 2.668 19.083 -10.583 1.00 97.56 162 ALA A O 1
ATOM 1239 N N . ARG A 1 163 ? 2.817 16.847 -10.623 1.00 98.06 163 ARG A N 1
ATOM 1240 C CA . ARG A 1 163 ? 2.296 16.616 -9.263 1.00 98.06 163 ARG A CA 1
ATOM 1241 C C . ARG A 1 163 ? 3.286 15.906 -8.349 1.00 98.06 163 ARG A C 1
ATOM 1243 O O . ARG A 1 163 ? 3.124 16.013 -7.136 1.00 98.06 163 ARG A O 1
ATOM 1250 N N . CYS A 1 164 ? 4.251 15.188 -8.912 1.00 98.31 164 CYS A N 1
ATOM 1251 C CA . CYS A 1 164 ? 5.116 14.266 -8.192 1.00 98.31 164 CYS A CA 1
ATOM 1252 C C . CYS A 1 164 ? 6.592 14.564 -8.463 1.00 98.31 164 CYS A C 1
ATOM 1254 O O . CYS A 1 164 ? 7.029 14.542 -9.612 1.00 98.31 164 CYS A O 1
ATOM 1256 N N . GLU A 1 165 ? 7.376 14.741 -7.403 1.00 98.12 165 GLU A N 1
ATOM 1257 C CA . GLU A 1 165 ? 8.828 14.931 -7.473 1.00 98.12 165 GLU A CA 1
ATOM 1258 C C . GLU A 1 165 ? 9.561 13.693 -6.936 1.00 98.12 165 GLU A C 1
ATOM 1260 O O . GLU A 1 165 ? 9.176 13.177 -5.886 1.00 98.12 165 GLU A O 1
ATOM 1265 N N . PRO A 1 166 ? 10.588 13.169 -7.628 1.00 97.69 166 PRO A N 1
ATOM 1266 C CA . PRO A 1 166 ? 11.293 11.969 -7.185 1.00 97.69 166 PRO A CA 1
ATOM 1267 C C . PRO A 1 166 ? 12.062 12.216 -5.879 1.00 97.69 166 PRO A C 1
ATOM 1269 O O . PRO A 1 166 ? 12.765 13.213 -5.746 1.00 97.69 166 PRO A O 1
ATOM 1272 N N . ILE A 1 167 ? 11.965 11.274 -4.936 1.00 97.81 167 ILE A N 1
ATOM 1273 C CA . ILE A 1 167 ? 12.686 11.296 -3.653 1.00 97.81 167 ILE A CA 1
ATOM 1274 C C . ILE A 1 167 ? 13.851 10.305 -3.684 1.00 97.81 167 ILE A C 1
ATOM 1276 O O . ILE A 1 167 ? 15.002 10.681 -3.482 1.00 97.81 167 ILE A O 1
ATOM 1280 N N . ALA A 1 168 ? 13.550 9.018 -3.873 1.00 96.12 168 ALA A N 1
ATOM 1281 C CA . ALA A 1 168 ? 14.528 7.946 -3.717 1.00 96.12 168 ALA A CA 1
ATOM 1282 C C . ALA A 1 168 ? 14.091 6.663 -4.429 1.00 96.12 168 ALA A C 1
ATOM 1284 O O . ALA A 1 168 ? 12.901 6.397 -4.587 1.00 96.12 168 ALA A O 1
ATOM 1285 N N . LEU A 1 169 ? 15.075 5.837 -4.775 1.00 95.19 169 LEU A N 1
ATOM 1286 C CA . LEU A 1 169 ? 14.908 4.436 -5.148 1.00 95.19 169 LEU A CA 1
ATOM 1287 C C . LEU A 1 169 ? 15.666 3.600 -4.115 1.00 95.19 169 LEU A C 1
ATOM 1289 O O . LEU A 1 169 ? 16.863 3.810 -3.921 1.00 95.19 169 LEU A O 1
ATOM 1293 N N . THR A 1 170 ? 14.983 2.678 -3.441 1.00 91.88 170 THR A N 1
ATOM 1294 C CA . THR A 1 170 ? 15.599 1.788 -2.449 1.00 91.88 170 THR A CA 1
ATOM 1295 C C . THR A 1 170 ? 15.376 0.326 -2.814 1.00 91.88 170 THR A C 1
ATOM 1297 O O . THR A 1 170 ? 14.347 -0.035 -3.385 1.00 91.88 170 THR A O 1
ATOM 1300 N N . GLY A 1 171 ? 16.360 -0.516 -2.501 1.00 88.88 171 GLY A N 1
ATOM 1301 C CA . GLY A 1 171 ? 16.323 -1.958 -2.726 1.00 88.88 171 GLY A CA 1
ATOM 1302 C C . GLY A 1 171 ? 16.510 -2.711 -1.414 1.00 88.88 171 GLY A C 1
ATOM 1303 O O . GLY A 1 171 ? 17.392 -2.378 -0.624 1.00 88.88 171 GLY A O 1
ATOM 1304 N N . GLY A 1 172 ? 15.669 -3.713 -1.189 1.00 84.94 172 GLY A N 1
ATOM 1305 C CA . GLY A 1 172 ? 15.792 -4.696 -0.119 1.00 84.94 172 GLY A CA 1
ATOM 1306 C C . GLY A 1 172 ? 16.223 -6.061 -0.656 1.00 84.94 172 GLY A C 1
ATOM 1307 O O . GLY A 1 172 ? 16.542 -6.218 -1.831 1.00 84.94 172 GLY A O 1
ATOM 1308 N N . TYR A 1 173 ? 16.193 -7.080 0.205 1.00 85.06 173 TYR A N 1
ATOM 1309 C CA . TYR A 1 173 ? 16.699 -8.417 -0.138 1.00 85.06 173 TYR A CA 1
ATOM 1310 C C . TYR A 1 173 ? 15.884 -9.155 -1.218 1.00 85.06 173 TYR A C 1
ATOM 1312 O O . TYR A 1 173 ? 16.373 -10.109 -1.802 1.00 85.06 173 TYR A O 1
ATOM 1320 N N . TYR A 1 174 ? 14.641 -8.751 -1.493 1.00 89.38 174 TYR A N 1
ATOM 1321 C CA . TYR A 1 174 ? 13.822 -9.347 -2.563 1.00 89.38 174 TYR A CA 1
ATOM 1322 C C . TYR A 1 174 ? 12.810 -8.364 -3.165 1.00 89.38 174 TYR A C 1
ATOM 1324 O O . TYR A 1 174 ? 11.867 -8.770 -3.836 1.00 89.38 174 TYR A O 1
ATOM 1332 N N . PHE A 1 175 ? 12.953 -7.071 -2.883 1.00 92.50 175 PHE A N 1
ATOM 1333 C CA . PHE A 1 175 ? 12.002 -6.041 -3.290 1.00 92.50 175 PHE A CA 1
ATOM 1334 C C . PHE A 1 175 ? 12.730 -4.738 -3.595 1.00 92.50 175 PHE A C 1
ATOM 1336 O O . PHE A 1 175 ? 13.849 -4.525 -3.132 1.00 92.50 175 PHE A O 1
ATOM 1343 N N . TRP A 1 176 ? 12.076 -3.841 -4.320 1.00 95.12 176 TRP A N 1
ATOM 1344 C CA . TRP A 1 176 ? 12.499 -2.449 -4.425 1.00 95.12 176 TRP A CA 1
ATOM 1345 C C . TRP A 1 176 ? 11.286 -1.529 -4.322 1.00 95.12 176 TRP A C 1
ATOM 1347 O O . TRP A 1 176 ? 10.166 -1.929 -4.641 1.00 95.12 176 TRP A O 1
ATOM 1357 N N . ASN A 1 177 ? 11.516 -0.299 -3.869 1.00 95.81 177 ASN A N 1
ATOM 1358 C CA . ASN A 1 177 ? 10.523 0.767 -3.894 1.00 95.81 177 ASN A CA 1
ATOM 1359 C C . ASN A 1 177 ? 11.124 2.046 -4.478 1.00 95.81 177 ASN A C 1
ATOM 1361 O O . ASN A 1 177 ? 12.272 2.396 -4.209 1.00 95.81 177 ASN A O 1
ATOM 1365 N N . ALA A 1 178 ? 10.333 2.740 -5.281 1.00 97.75 178 ALA A N 1
ATOM 1366 C CA . ALA A 1 178 ? 10.634 4.067 -5.778 1.00 97.75 178 ALA A CA 1
ATOM 1367 C C . ALA A 1 178 ? 9.618 5.046 -5.180 1.00 97.75 178 ALA A C 1
ATOM 1369 O O . ALA A 1 178 ? 8.425 4.744 -5.123 1.00 97.75 178 ALA A O 1
ATOM 1370 N N . ARG A 1 179 ? 10.095 6.188 -4.682 1.00 98.31 179 ARG A N 1
ATOM 1371 C CA . ARG A 1 179 ? 9.327 7.136 -3.864 1.00 98.31 179 ARG A CA 1
ATOM 1372 C C . ARG A 1 179 ? 9.296 8.512 -4.513 1.00 98.31 179 ARG A C 1
ATOM 1374 O O . ARG A 1 179 ? 10.330 9.000 -4.969 1.00 98.31 179 ARG A O 1
ATOM 1381 N N . TRP A 1 180 ? 8.132 9.150 -4.463 1.00 98.62 180 TRP A N 1
ATOM 1382 C CA . TRP A 1 180 ? 7.885 10.522 -4.895 1.00 98.62 180 TRP A CA 1
ATOM 1383 C C . TRP A 1 180 ? 7.189 11.321 -3.798 1.00 98.62 180 TRP A C 1
ATOM 1385 O O . TRP A 1 180 ? 6.339 10.796 -3.077 1.00 98.62 180 TRP A O 1
ATOM 1395 N N . ALA A 1 181 ? 7.504 12.608 -3.720 1.00 98.56 181 ALA A N 1
ATOM 1396 C CA . ALA A 1 181 ? 6.735 13.587 -2.974 1.00 98.56 181 ALA A CA 1
ATOM 1397 C C . ALA A 1 181 ? 5.595 14.074 -3.868 1.00 98.56 181 ALA A C 1
ATOM 1399 O O . ALA A 1 181 ? 5.839 14.549 -4.976 1.00 98.56 181 ALA A O 1
ATOM 1400 N N . HIS A 1 182 ? 4.353 13.970 -3.405 1.00 98.62 182 HIS A N 1
ATOM 1401 C CA . HIS A 1 182 ? 3.224 14.618 -4.060 1.00 98.62 182 HIS A CA 1
ATOM 1402 C C . HIS A 1 182 ? 3.144 16.079 -3.609 1.00 98.62 182 HIS A C 1
ATOM 1404 O O . HIS A 1 182 ? 3.298 16.373 -2.423 1.00 98.62 182 HIS A O 1
ATOM 1410 N N . ARG A 1 183 ? 2.804 16.998 -4.518 1.00 97.75 183 ARG A N 1
ATOM 1411 C CA . ARG A 1 183 ? 2.678 18.444 -4.240 1.00 97.75 183 ARG A CA 1
ATOM 1412 C C . ARG A 1 183 ? 1.718 18.799 -3.097 1.00 97.75 183 ARG A C 1
ATOM 1414 O O . ARG A 1 183 ? 1.830 19.864 -2.507 1.00 97.75 183 ARG A O 1
ATOM 1421 N N . ASP A 1 184 ? 0.776 17.903 -2.798 1.00 97.38 184 ASP A N 1
ATOM 1422 C CA . ASP A 1 184 ? -0.204 18.059 -1.714 1.00 97.38 184 ASP A CA 1
ATOM 1423 C C . ASP A 1 184 ? 0.295 17.490 -0.366 1.00 97.38 184 ASP A C 1
ATOM 1425 O O . ASP A 1 184 ? -0.489 17.338 0.567 1.00 97.38 184 ASP A O 1
ATOM 1429 N N . GLY A 1 185 ? 1.588 17.165 -0.252 1.00 97.00 185 GLY A N 1
ATOM 1430 C CA . GLY A 1 185 ? 2.247 16.851 1.021 1.00 97.00 185 GLY A CA 1
ATOM 1431 C C . GLY A 1 185 ? 2.161 15.392 1.482 1.00 97.00 185 GLY A C 1
ATOM 1432 O O . GLY A 1 185 ? 2.393 15.123 2.657 1.00 97.00 185 GLY A O 1
ATOM 1433 N N . PHE A 1 186 ? 1.838 14.452 0.591 1.00 98.38 186 PHE A N 1
ATOM 1434 C CA . PHE A 1 186 ? 1.857 13.010 0.875 1.00 98.38 186 PHE A CA 1
ATOM 1435 C C . PHE A 1 186 ? 2.821 12.273 -0.064 1.00 98.38 186 PHE A C 1
ATOM 1437 O O . PHE A 1 186 ? 3.242 12.819 -1.082 1.00 98.38 186 PHE A O 1
ATOM 1444 N N . GLU A 1 187 ? 3.189 11.035 0.263 1.00 98.62 187 GLU A N 1
ATOM 1445 C CA . GLU A 1 187 ? 4.125 10.251 -0.558 1.00 98.62 187 GLU A CA 1
ATOM 1446 C C . GLU A 1 187 ? 3.418 9.329 -1.557 1.00 98.62 187 GLU A C 1
ATOM 1448 O O . GLU A 1 187 ? 2.375 8.746 -1.261 1.00 98.62 187 GLU A O 1
ATOM 1453 N N . VAL A 1 188 ? 4.024 9.139 -2.728 1.00 98.81 188 VAL A N 1
ATOM 1454 C CA . VAL A 1 188 ? 3.623 8.126 -3.711 1.00 98.81 188 VAL A CA 1
ATOM 1455 C C . VAL A 1 188 ? 4.755 7.124 -3.864 1.00 98.81 188 VAL A C 1
ATOM 1457 O O . VAL A 1 188 ? 5.900 7.505 -4.092 1.00 98.81 188 VAL A O 1
ATOM 1460 N N . VAL A 1 189 ? 4.439 5.841 -3.745 1.00 98.69 189 VAL A N 1
ATOM 1461 C CA . VAL A 1 189 ? 5.408 4.748 -3.797 1.00 98.69 189 VAL A CA 1
ATOM 1462 C C . VAL A 1 189 ? 4.994 3.759 -4.872 1.00 98.69 189 VAL A C 1
ATOM 1464 O O . VAL A 1 189 ? 3.837 3.353 -4.926 1.00 98.69 189 VAL A O 1
ATOM 1467 N N . PHE A 1 190 ? 5.944 3.359 -5.706 1.00 98.62 190 PHE A N 1
ATOM 1468 C CA . PHE A 1 190 ? 5.816 2.229 -6.622 1.00 98.62 190 PHE A CA 1
ATOM 1469 C C . PHE A 1 190 ? 6.746 1.128 -6.138 1.00 98.62 190 PHE A C 1
ATOM 1471 O O . PHE A 1 190 ? 7.919 1.397 -5.882 1.00 98.62 190 PHE A O 1
ATOM 1478 N N . GLU A 1 191 ? 6.246 -0.095 -6.000 1.00 97.62 191 GLU A N 1
ATOM 1479 C CA . GLU A 1 191 ? 7.054 -1.198 -5.486 1.00 97.62 191 GLU A CA 1
ATOM 1480 C C . GLU A 1 191 ? 6.705 -2.556 -6.087 1.00 97.62 191 GLU A C 1
ATOM 1482 O O . GLU A 1 191 ? 5.574 -2.829 -6.500 1.00 97.62 191 GLU A O 1
ATOM 1487 N N . THR A 1 192 ? 7.701 -3.435 -6.078 1.00 95.62 192 THR A N 1
ATOM 1488 C CA . THR A 1 192 ? 7.570 -4.834 -6.482 1.00 95.62 192 THR A CA 1
ATOM 1489 C C . THR A 1 192 ? 8.428 -5.726 -5.606 1.00 95.62 192 THR A C 1
ATOM 1491 O O . THR A 1 192 ? 9.336 -5.271 -4.911 1.00 95.62 192 THR A O 1
ATOM 1494 N N . SER A 1 193 ? 8.123 -7.017 -5.651 1.00 93.75 193 SER A N 1
ATOM 1495 C CA . SER A 1 193 ? 8.843 -8.066 -4.940 1.00 93.75 193 SER A CA 1
ATOM 1496 C C . SER A 1 193 ? 9.040 -9.275 -5.846 1.00 93.75 193 SER A C 1
ATOM 1498 O O . SER A 1 193 ? 8.175 -9.587 -6.661 1.00 93.75 193 SER A O 1
ATOM 1500 N N . ASP A 1 194 ? 10.155 -9.975 -5.676 1.00 92.19 194 ASP A N 1
ATOM 1501 C CA . ASP A 1 194 ? 10.550 -11.131 -6.474 1.00 92.19 194 ASP A CA 1
ATOM 1502 C C . ASP A 1 194 ? 10.733 -12.362 -5.577 1.00 92.19 194 ASP A C 1
ATOM 1504 O O . ASP A 1 194 ? 11.622 -12.428 -4.726 1.00 92.19 194 ASP A O 1
ATOM 1508 N N . TYR A 1 195 ? 9.868 -13.363 -5.751 1.00 88.88 195 TYR A N 1
ATOM 1509 C CA . TYR A 1 195 ? 9.925 -14.594 -4.960 1.00 88.88 195 TYR A CA 1
ATOM 1510 C C . TYR A 1 195 ? 11.039 -15.547 -5.409 1.00 88.88 195 TYR A C 1
ATOM 1512 O O . TYR A 1 195 ? 11.425 -16.424 -4.636 1.00 88.88 195 TYR A O 1
ATOM 1520 N N . GLY A 1 196 ? 11.556 -15.397 -6.630 1.00 86.56 196 GLY A N 1
ATOM 1521 C CA . GLY A 1 196 ? 12.771 -16.070 -7.079 1.00 86.56 196 GLY A CA 1
ATOM 1522 C C . GLY A 1 196 ? 13.972 -15.566 -6.290 1.00 86.56 196 GLY A C 1
ATOM 1523 O O . GLY A 1 196 ? 14.630 -16.364 -5.623 1.00 86.56 196 GLY A O 1
ATOM 1524 N N . ALA A 1 197 ? 14.164 -14.244 -6.255 1.00 86.38 197 ALA A N 1
ATOM 1525 C CA . ALA A 1 197 ? 15.214 -13.611 -5.457 1.00 86.38 197 ALA A CA 1
ATOM 1526 C C . ALA A 1 197 ? 15.089 -13.975 -3.968 1.00 86.38 197 ALA A C 1
ATOM 1528 O O . ALA A 1 197 ? 16.059 -14.408 -3.348 1.00 86.38 197 ALA A O 1
ATOM 1529 N N . MET A 1 198 ? 13.875 -13.899 -3.405 1.00 86.19 198 MET A N 1
ATOM 1530 C CA . MET A 1 198 ? 13.613 -14.311 -2.019 1.00 86.19 198 MET A CA 1
ATOM 1531 C C . MET A 1 198 ? 14.088 -15.744 -1.752 1.00 86.19 198 MET A C 1
ATOM 1533 O O . MET A 1 198 ? 14.776 -15.990 -0.765 1.00 86.19 198 MET A O 1
ATOM 1537 N N . ARG A 1 199 ? 13.752 -16.686 -2.639 1.00 82.19 199 ARG A N 1
ATOM 1538 C CA . ARG A 1 199 ? 14.120 -18.095 -2.478 1.00 82.19 199 ARG A CA 1
ATOM 1539 C C . ARG A 1 199 ? 15.624 -18.318 -2.608 1.00 82.19 199 ARG A C 1
ATOM 1541 O O . ARG A 1 199 ? 16.180 -19.127 -1.874 1.00 82.19 199 ARG A O 1
ATOM 1548 N N . GLU A 1 200 ? 16.286 -17.626 -3.530 1.00 83.38 200 GLU A N 1
ATOM 1549 C CA . GLU A 1 200 ? 17.746 -17.679 -3.649 1.00 83.38 200 GLU A CA 1
ATOM 1550 C C . GLU A 1 200 ? 18.442 -17.185 -2.381 1.00 83.38 200 GLU A C 1
ATOM 1552 O O . GLU A 1 200 ? 19.469 -17.741 -1.997 1.00 83.38 200 GLU A O 1
ATOM 1557 N N . HIS A 1 201 ? 17.875 -16.174 -1.722 1.00 80.38 201 HIS A N 1
ATOM 1558 C CA . HIS A 1 201 ? 18.355 -15.671 -0.440 1.00 80.38 201 HIS A CA 1
ATOM 1559 C C . HIS A 1 201 ? 18.101 -16.653 0.710 1.00 80.38 201 HIS A C 1
ATOM 1561 O O . HIS A 1 201 ? 19.018 -16.919 1.484 1.00 80.38 201 HIS A O 1
ATOM 1567 N N . GLU A 1 202 ? 16.908 -17.248 0.792 1.00 77.75 202 GLU A N 1
ATOM 1568 C CA . GLU A 1 202 ? 16.567 -18.262 1.805 1.00 77.75 202 GLU A CA 1
ATOM 1569 C C . GLU A 1 202 ? 17.477 -19.503 1.733 1.00 77.75 202 GLU A C 1
ATOM 1571 O O . GLU A 1 202 ? 17.761 -20.118 2.754 1.00 77.75 202 GLU A O 1
ATOM 1576 N N . LEU A 1 203 ? 17.994 -19.849 0.548 1.00 77.62 203 LEU A N 1
ATOM 1577 C CA . LEU A 1 203 ? 18.933 -20.965 0.366 1.00 77.62 203 LEU A CA 1
ATOM 1578 C C . LEU A 1 203 ? 20.369 -20.676 0.845 1.00 77.62 203 LEU A C 1
ATOM 1580 O O . LEU A 1 203 ? 21.204 -21.576 0.803 1.00 77.62 203 LEU A O 1
ATOM 1584 N N . ARG A 1 204 ? 20.690 -19.442 1.255 1.00 76.56 204 ARG A N 1
ATOM 1585 C CA . ARG A 1 204 ? 22.049 -19.025 1.658 1.00 76.56 204 ARG A CA 1
ATOM 1586 C C . ARG A 1 204 ? 22.261 -18.999 3.183 1.00 76.56 204 ARG A C 1
ATOM 1588 O O . ARG A 1 204 ? 23.153 -18.292 3.643 1.00 76.56 204 ARG A O 1
ATOM 1595 N N . ASP A 1 205 ? 21.454 -19.742 3.948 1.00 67.06 205 ASP A N 1
ATOM 1596 C CA . ASP A 1 205 ? 21.510 -19.873 5.421 1.00 67.06 205 ASP A CA 1
ATOM 1597 C C . ASP A 1 205 ? 21.495 -18.536 6.196 1.00 67.06 205 ASP A C 1
ATOM 1599 O O . ASP A 1 205 ? 22.014 -18.426 7.307 1.00 67.06 205 ASP A O 1
ATOM 1603 N N . ALA A 1 206 ? 20.887 -17.495 5.621 1.00 79.19 206 ALA A N 1
ATOM 1604 C CA . ALA A 1 206 ? 20.716 -16.199 6.270 1.00 79.19 206 ALA A CA 1
ATOM 1605 C C . ALA A 1 206 ? 19.247 -15.967 6.653 1.00 79.19 206 ALA A C 1
ATOM 1607 O O . ALA A 1 206 ? 18.333 -16.179 5.854 1.00 79.19 206 ALA A O 1
ATOM 1608 N N . VAL A 1 207 ? 19.019 -15.490 7.880 1.00 82.12 207 VAL A N 1
ATOM 1609 C CA . VAL A 1 207 ? 17.682 -15.136 8.376 1.00 82.12 207 VAL A CA 1
ATOM 1610 C C . VAL A 1 207 ? 17.370 -13.692 7.988 1.00 82.12 207 VAL A C 1
ATOM 1612 O O . VAL A 1 207 ? 17.928 -12.753 8.549 1.00 82.12 207 VAL A O 1
ATOM 1615 N N . TYR A 1 208 ? 16.463 -13.517 7.026 1.00 80.69 208 TYR A N 1
ATOM 1616 C CA . TYR A 1 208 ? 16.028 -12.197 6.539 1.00 80.69 208 TYR A CA 1
ATOM 1617 C C . TYR A 1 208 ? 14.699 -11.720 7.138 1.00 80.69 208 TYR A C 1
ATOM 1619 O O . TYR A 1 208 ? 14.309 -10.569 6.945 1.00 80.69 208 TYR A O 1
ATOM 1627 N N . LYS A 1 209 ? 13.969 -12.604 7.824 1.00 85.38 209 LYS A N 1
ATOM 1628 C CA . LYS A 1 209 ? 12.673 -12.319 8.449 1.00 85.38 209 LYS A CA 1
ATOM 1629 C C . LYS A 1 209 ? 12.477 -13.195 9.677 1.00 85.38 209 LYS A C 1
ATOM 1631 O O . LYS A 1 209 ? 12.904 -14.344 9.689 1.00 85.38 209 LYS A O 1
ATOM 1636 N N . LEU A 1 210 ? 11.787 -12.645 10.666 1.00 88.31 210 LEU A N 1
ATOM 1637 C CA . LEU A 1 210 ? 11.307 -13.353 11.845 1.00 88.31 210 LEU A CA 1
ATOM 1638 C C . LEU A 1 210 ? 9.780 -13.319 11.802 1.00 88.31 210 LEU A C 1
ATOM 1640 O O . LEU A 1 210 ? 9.188 -12.241 11.764 1.00 88.31 210 LEU A O 1
ATOM 1644 N N . VAL A 1 211 ? 9.146 -14.487 11.747 1.00 89.12 211 VAL A N 1
ATOM 1645 C CA . VAL A 1 211 ? 7.687 -14.615 11.685 1.00 89.12 211 VAL A CA 1
ATOM 1646 C C . VAL A 1 211 ? 7.221 -15.394 12.900 1.00 89.12 211 VAL A C 1
ATOM 1648 O O . VAL A 1 211 ? 7.512 -16.582 13.025 1.00 89.12 211 VAL A O 1
ATOM 1651 N N . PHE A 1 212 ? 6.497 -14.717 13.786 1.00 90.56 212 PHE A N 1
ATOM 1652 C CA . PHE A 1 212 ? 5.844 -15.355 14.919 1.00 90.56 212 PHE A CA 1
ATOM 1653 C C . PHE A 1 212 ? 4.449 -15.825 14.506 1.00 90.56 212 PHE A C 1
ATOM 1655 O O . PHE A 1 212 ? 3.607 -15.020 14.098 1.00 90.56 212 PHE A O 1
ATOM 1662 N N . HIS A 1 213 ? 4.223 -17.134 14.554 1.00 91.94 213 HIS A N 1
ATOM 1663 C CA . HIS A 1 213 ? 2.990 -17.763 14.088 1.00 91.94 213 HIS A CA 1
ATOM 1664 C C . HIS A 1 213 ? 2.013 -18.021 15.244 1.00 91.94 213 HIS A C 1
ATOM 1666 O O . HIS A 1 213 ? 2.435 -18.213 16.382 1.00 91.94 213 HIS A O 1
ATOM 1672 N N . PRO A 1 214 ? 0.694 -18.109 14.976 1.00 88.69 214 PRO A N 1
ATOM 1673 C CA . PRO A 1 214 ? -0.305 -18.382 16.015 1.00 88.69 214 PRO A CA 1
ATOM 1674 C C . PRO A 1 214 ? -0.147 -19.724 16.745 1.00 88.69 214 PRO A C 1
ATOM 1676 O O . PRO A 1 214 ? -0.768 -19.917 17.783 1.00 88.69 214 PRO A O 1
ATOM 1679 N N . ASN A 1 215 ? 0.637 -20.659 16.199 1.00 89.31 215 ASN A N 1
ATOM 1680 C CA . ASN A 1 215 ? 0.961 -21.931 16.847 1.00 89.31 215 ASN A CA 1
ATOM 1681 C C . ASN A 1 215 ? 2.132 -21.824 17.841 1.00 89.31 215 ASN A C 1
ATOM 1683 O O . ASN A 1 215 ? 2.616 -22.857 18.280 1.00 89.31 215 ASN A O 1
ATOM 1687 N N . GLY A 1 216 ? 2.610 -20.613 18.146 1.00 90.56 216 GLY A N 1
ATOM 1688 C CA . GLY A 1 216 ? 3.716 -20.378 19.077 1.00 90.56 216 GLY A CA 1
ATOM 1689 C C . GLY A 1 216 ? 5.104 -20.457 18.441 1.00 90.56 216 GLY A C 1
ATOM 1690 O O . GLY A 1 216 ? 6.082 -20.114 19.090 1.00 90.56 216 GLY A O 1
ATOM 1691 N N . ASN A 1 217 ? 5.226 -20.844 17.168 1.00 93.50 217 ASN A N 1
ATOM 1692 C CA . ASN A 1 217 ? 6.537 -20.963 16.533 1.00 93.50 217 ASN A CA 1
ATOM 1693 C C . ASN A 1 217 ? 7.062 -19.608 16.045 1.00 93.50 217 ASN A C 1
ATOM 1695 O O . ASN A 1 217 ? 6.383 -18.892 15.301 1.00 93.50 217 ASN A O 1
ATOM 1699 N N . LEU A 1 218 ? 8.326 -19.319 16.352 1.00 93.19 218 LEU A N 1
ATOM 1700 C CA . LEU A 1 218 ? 9.115 -18.292 15.679 1.00 93.19 218 LEU A CA 1
ATOM 1701 C C . LEU A 1 218 ? 9.881 -18.942 14.524 1.00 93.19 218 LEU A C 1
ATOM 1703 O O . LEU A 1 218 ? 10.727 -19.805 14.739 1.00 93.19 218 LEU A O 1
ATOM 1707 N N . CYS A 1 219 ? 9.598 -18.533 13.291 1.00 91.25 219 CYS A N 1
ATOM 1708 C CA . CYS A 1 219 ? 10.199 -19.112 12.087 1.00 91.25 219 CYS A CA 1
ATOM 1709 C C . CYS A 1 219 ? 10.987 -18.062 11.292 1.00 91.25 219 CYS A C 1
ATOM 1711 O O . CYS A 1 219 ? 10.636 -16.880 11.287 1.00 91.25 219 CYS A O 1
ATOM 1713 N N . ALA A 1 220 ? 11.982 -18.504 10.520 1.00 88.38 220 ALA A N 1
ATOM 1714 C CA . ALA A 1 220 ? 12.688 -17.688 9.526 1.00 88.38 220 ALA A CA 1
ATOM 1715 C C . ALA A 1 220 ? 11.856 -17.441 8.247 1.00 88.38 220 ALA A C 1
ATOM 1717 O O . ALA A 1 220 ? 12.353 -16.933 7.239 1.00 88.38 220 ALA A O 1
ATOM 1718 N N . GLY A 1 221 ? 10.568 -17.803 8.260 1.00 84.94 221 GLY A N 1
ATOM 1719 C CA . GLY A 1 221 ? 9.683 -17.649 7.119 1.00 84.94 221 GLY A CA 1
ATOM 1720 C C . GLY A 1 221 ? 8.204 -17.870 7.406 1.00 84.94 221 GLY A C 1
ATOM 1721 O O . GLY A 1 221 ? 7.760 -18.081 8.530 1.00 84.94 221 GLY A O 1
ATOM 1722 N N . TRP A 1 222 ? 7.413 -17.782 6.338 1.00 84.94 222 TRP A N 1
ATOM 1723 C CA . TRP A 1 222 ? 5.948 -17.753 6.402 1.00 84.94 222 TRP A CA 1
ATOM 1724 C C . TRP A 1 222 ? 5.293 -19.134 6.536 1.00 84.94 222 TRP A C 1
ATOM 1726 O O . TRP A 1 222 ? 4.068 -19.222 6.559 1.00 84.94 222 TRP A O 1
ATOM 1736 N N . GLN A 1 223 ? 6.073 -20.215 6.599 1.00 84.88 223 GLN A N 1
ATOM 1737 C CA . GLN A 1 223 ? 5.539 -21.556 6.826 1.00 84.88 223 GLN A CA 1
ATOM 1738 C C . GLN A 1 223 ? 5.659 -21.887 8.321 1.00 84.88 223 GLN A C 1
ATOM 1740 O O . GLN A 1 223 ? 6.781 -22.020 8.795 1.00 84.88 223 GLN A O 1
ATOM 1745 N N . PRO A 1 224 ? 4.543 -22.062 9.055 1.00 85.75 224 PRO A N 1
ATOM 1746 C CA . PRO A 1 224 ? 4.541 -22.196 10.522 1.00 85.75 224 PRO A CA 1
ATOM 1747 C C . PRO A 1 224 ? 5.248 -23.450 11.059 1.00 85.75 224 PRO A C 1
ATOM 1749 O O . PRO A 1 224 ? 5.383 -23.624 12.268 1.00 85.75 224 PRO A O 1
ATOM 1752 N N . THR A 1 225 ? 5.655 -24.357 10.170 1.00 87.81 225 THR A N 1
ATOM 1753 C CA . THR A 1 225 ? 6.278 -25.648 10.489 1.00 87.81 225 THR A CA 1
ATOM 1754 C C . THR A 1 225 ? 7.602 -25.859 9.749 1.00 87.81 225 THR A C 1
ATOM 1756 O O . THR A 1 225 ? 8.045 -26.997 9.604 1.00 87.81 225 THR A O 1
ATOM 1759 N N . ARG A 1 226 ? 8.203 -24.803 9.189 1.00 82.75 226 ARG A N 1
ATOM 1760 C CA . ARG A 1 226 ? 9.511 -24.869 8.522 1.00 82.75 226 ARG A CA 1
ATOM 1761 C C . ARG A 1 226 ? 10.397 -23.747 9.015 1.00 82.75 226 ARG A C 1
ATOM 1763 O O . ARG A 1 226 ? 9.896 -22.695 9.393 1.00 82.75 226 ARG A O 1
ATOM 1770 N N . ASP A 1 227 ? 11.701 -23.997 8.963 1.00 85.06 227 ASP A N 1
ATOM 1771 C CA . ASP A 1 227 ? 12.723 -23.014 9.317 1.00 85.06 227 ASP A CA 1
ATOM 1772 C C . ASP A 1 227 ? 12.467 -22.434 10.723 1.00 85.06 227 ASP A C 1
ATOM 1774 O O . ASP A 1 227 ? 12.542 -21.226 10.943 1.00 85.06 227 ASP A O 1
ATOM 1778 N N . ILE A 1 228 ? 12.077 -23.315 11.657 1.00 90.12 228 ILE A N 1
ATOM 1779 C CA . ILE A 1 228 ? 11.753 -22.975 13.046 1.00 90.12 228 ILE A CA 1
ATOM 1780 C C . ILE A 1 228 ? 13.045 -22.534 13.734 1.00 90.12 228 ILE A C 1
ATOM 1782 O O . ILE A 1 228 ? 14.034 -23.263 13.737 1.00 90.12 228 ILE A O 1
ATOM 1786 N N . LEU A 1 229 ? 13.020 -21.328 14.290 1.00 90.19 229 LEU A N 1
ATOM 1787 C CA . LEU A 1 229 ? 14.110 -20.732 15.059 1.00 90.19 229 LEU A CA 1
ATOM 1788 C C . LEU A 1 229 ? 13.898 -20.918 16.564 1.00 90.19 229 LEU A C 1
ATOM 1790 O O . LEU A 1 229 ? 14.870 -21.001 17.306 1.00 90.19 229 LEU A O 1
ATOM 1794 N N . TRP A 1 230 ? 12.635 -20.964 16.994 1.00 93.31 230 TRP A N 1
ATOM 1795 C CA . TRP A 1 230 ? 12.220 -21.231 18.369 1.00 93.31 230 TRP A CA 1
ATOM 1796 C C . TRP A 1 230 ? 10.788 -21.783 18.383 1.00 93.31 230 TRP A C 1
ATOM 1798 O O . TRP A 1 230 ? 9.954 -21.341 17.580 1.00 93.31 230 TRP A O 1
ATOM 1808 N N . SER A 1 231 ? 10.498 -22.728 19.277 1.00 89.56 231 SER A N 1
ATOM 1809 C CA . SER A 1 231 ? 9.144 -23.217 19.546 1.00 89.56 231 SER A CA 1
ATOM 1810 C C . SER A 1 231 ? 8.860 -23.281 21.045 1.00 89.56 231 SER A C 1
ATOM 1812 O O . SER A 1 231 ? 9.753 -23.561 21.837 1.00 89.56 231 SER A O 1
ATOM 1814 N N . ASP A 1 232 ? 7.601 -23.054 21.419 1.00 78.00 232 ASP A N 1
ATOM 1815 C CA . ASP A 1 232 ? 7.125 -23.146 22.811 1.00 78.00 232 ASP A CA 1
ATOM 1816 C C . ASP A 1 232 ? 7.275 -24.579 23.377 1.00 78.00 232 ASP A C 1
ATOM 1818 O O . ASP A 1 232 ? 7.471 -24.775 24.572 1.00 78.00 232 ASP A O 1
ATOM 1822 N N . ASP A 1 233 ? 7.273 -25.594 22.499 1.00 70.75 233 ASP A N 1
ATOM 1823 C CA . ASP A 1 233 ? 7.481 -27.007 22.853 1.00 70.75 233 ASP A CA 1
ATOM 1824 C C . ASP A 1 233 ? 8.949 -27.347 23.207 1.00 70.75 233 ASP A C 1
ATOM 1826 O O . ASP A 1 233 ? 9.213 -28.432 23.742 1.00 70.75 233 ASP A O 1
ATOM 1830 N N . ASP A 1 234 ? 9.917 -26.467 22.908 1.00 59.06 234 ASP A N 1
ATOM 1831 C CA . ASP A 1 234 ? 11.337 -26.708 23.211 1.00 59.06 234 ASP A CA 1
ATOM 1832 C C . ASP A 1 234 ? 11.646 -26.594 24.719 1.00 59.06 234 ASP A C 1
ATOM 1834 O O . ASP A 1 234 ? 12.601 -27.214 25.185 1.00 59.06 234 ASP A O 1
ATOM 1838 N N . ASP A 1 235 ? 10.791 -25.927 25.507 1.00 53.19 235 ASP A N 1
ATOM 1839 C CA . ASP A 1 235 ? 10.919 -25.785 26.973 1.00 53.19 235 ASP A CA 1
ATOM 1840 C C . ASP A 1 235 ? 10.455 -27.037 27.765 1.00 53.19 235 ASP A C 1
ATOM 1842 O O . ASP A 1 235 ? 10.361 -27.028 28.997 1.00 53.19 235 ASP A O 1
ATOM 1846 N N . HIS A 1 236 ? 10.158 -28.152 27.083 1.00 47.94 236 HIS A N 1
ATOM 1847 C CA . HIS A 1 236 ? 9.732 -29.420 27.703 1.00 47.94 236 HIS A CA 1
ATOM 1848 C C . HIS A 1 236 ? 10.633 -30.624 27.388 1.00 47.94 236 HIS A C 1
ATOM 1850 O O . HIS A 1 236 ? 10.254 -31.770 27.650 1.00 47.94 236 HIS A O 1
ATOM 1856 N N . ARG A 1 237 ? 11.832 -30.391 26.845 1.00 42.62 237 ARG A N 1
ATOM 1857 C CA . ARG A 1 237 ? 12.847 -31.431 26.615 1.00 42.62 237 ARG A CA 1
ATOM 1858 C C . ARG A 1 237 ? 14.112 -31.161 27.432 1.00 42.62 237 ARG A C 1
ATOM 1860 O O . ARG A 1 237 ? 15.158 -30.871 26.860 1.00 42.62 237 ARG A O 1
ATOM 1867 N N . ASP A 1 238 ? 13.987 -31.314 28.747 1.00 39.97 238 ASP A N 1
ATOM 1868 C CA . ASP A 1 238 ? 15.111 -31.603 29.652 1.00 39.97 238 ASP A CA 1
ATOM 1869 C C . ASP A 1 238 ? 15.268 -33.122 29.847 1.00 39.97 238 ASP A C 1
ATOM 1871 O O . ASP A 1 238 ? 14.238 -33.807 30.070 1.00 39.97 238 ASP A O 1
#

Solvent-accessible surface area (backbone atoms only — not comparable to full-atom values): 13452 Å² total; per-residue (Å²): 132,84,77,77,76,76,72,92,71,69,82,83,78,93,70,41,77,47,81,40,73,44,54,66,42,50,76,40,32,87,64,49,48,60,51,44,47,74,72,60,56,53,33,38,40,36,49,48,44,46,84,45,49,70,57,22,36,72,70,69,56,64,62,92,88,46,64,52,58,38,57,73,44,40,52,53,34,50,52,59,46,49,77,74,30,55,36,25,39,32,25,54,31,17,66,92,52,39,70,47,52,70,44,49,53,55,37,50,55,49,37,56,76,71,62,38,49,29,41,34,42,28,28,61,63,44,72,40,90,86,51,74,92,44,73,65,49,60,45,48,74,71,29,55,40,63,48,68,62,43,48,54,48,24,67,72,30,68,74,46,53,74,38,42,45,84,72,50,75,51,76,61,85,35,33,41,41,37,37,24,44,32,81,88,77,28,38,41,34,45,27,43,36,33,52,46,50,38,48,60,46,58,73,64,84,52,81,88,47,82,34,80,36,97,87,54,26,31,12,51,40,95,47,84,87,42,63,68,77,45,49,70,73,64,84,74,73,128